Protein AF-A0A944GE59-F1 (afdb_monomer_lite)

pLDDT: mean 77.37, std 15.22, range [42.88, 98.12]

Structure (mmCIF, N/CA/C/O backbone):
data_AF-A0A944GE59-F1
#
_entry.id   AF-A0A944GE59-F1
#
loop_
_atom_site.group_PDB
_atom_site.id
_atom_site.type_symbol
_atom_site.label_atom_id
_atom_site.label_alt_id
_atom_site.label_comp_id
_atom_site.label_asym_id
_atom_site.label_entity_id
_atom_site.label_seq_id
_atom_site.pdbx_PDB_ins_code
_atom_site.Cartn_x
_atom_site.Cartn_y
_atom_site.Cartn_z
_atom_site.occupancy
_atom_site.B_iso_or_equiv
_atom_site.auth_seq_id
_atom_site.auth_comp_id
_atom_site.auth_asym_id
_atom_site.auth_atom_id
_atom_site.pdbx_PDB_model_num
ATOM 1 N N . MET A 1 1 ? -26.341 24.857 58.770 1.00 60.69 1 MET A N 1
ATOM 2 C CA . MET A 1 1 ? -25.470 23.687 58.472 1.00 60.69 1 MET A CA 1
ATOM 3 C C . MET A 1 1 ? -26.143 22.494 57.768 1.00 60.69 1 MET A C 1
ATOM 5 O O . MET A 1 1 ? -25.422 21.701 57.184 1.00 60.69 1 MET A O 1
ATOM 9 N N . LYS A 1 2 ? -27.479 22.313 57.756 1.00 73.56 2 LYS A N 1
ATOM 10 C CA . LYS A 1 2 ? -28.107 21.168 57.042 1.00 73.56 2 LYS A CA 1
ATOM 11 C C . LYS A 1 2 ? -28.160 21.311 55.507 1.00 73.56 2 LYS A C 1
ATOM 13 O O . LYS A 1 2 ? -28.123 20.303 54.812 1.00 73.56 2 LYS A O 1
ATOM 18 N N . LYS A 1 3 ? -28.224 22.541 54.973 1.00 76.00 3 LYS A N 1
ATOM 19 C CA . LYS A 1 3 ? -28.281 22.793 53.517 1.00 76.00 3 LYS A CA 1
ATOM 20 C C . LYS A 1 3 ? -26.970 22.447 52.791 1.00 76.00 3 LYS A C 1
ATOM 22 O O . LYS A 1 3 ? -27.029 21.876 51.711 1.00 76.00 3 LYS A O 1
ATOM 27 N N . SER A 1 4 ? -25.810 22.694 53.405 1.00 79.75 4 SER A N 1
ATOM 28 C CA . SER A 1 4 ? -24.504 22.389 52.798 1.00 79.75 4 SER A CA 1
ATOM 29 C C . SER A 1 4 ? -24.259 20.887 52.626 1.00 79.75 4 SER A C 1
ATOM 31 O O . SER A 1 4 ? -23.721 20.476 51.606 1.00 79.75 4 SER A O 1
ATOM 33 N N . LYS A 1 5 ? -24.740 20.046 53.555 1.00 87.81 5 LYS A N 1
ATOM 34 C CA . LYS A 1 5 ? -24.620 18.578 53.445 1.00 87.81 5 LYS A CA 1
ATOM 35 C C . LYS A 1 5 ? -25.359 18.004 52.229 1.00 87.81 5 LYS A C 1
ATOM 37 O O . LYS A 1 5 ? -24.870 17.065 51.617 1.00 87.81 5 LYS A O 1
ATOM 42 N N . LYS A 1 6 ? -26.509 18.585 51.856 1.00 90.94 6 LYS A N 1
ATOM 43 C CA . LYS A 1 6 ? -27.271 18.159 50.668 1.00 90.94 6 LYS A CA 1
ATOM 44 C C . LYS A 1 6 ? -26.545 18.513 49.369 1.00 90.94 6 LYS A C 1
ATOM 46 O O . LYS A 1 6 ? -26.501 17.691 48.467 1.00 90.94 6 LYS A O 1
ATOM 51 N N . ILE A 1 7 ? -25.945 19.703 49.296 1.00 93.31 7 ILE A N 1
ATOM 52 C CA . ILE A 1 7 ? -25.190 20.151 48.114 1.00 93.31 7 ILE A CA 1
ATOM 53 C C . ILE A 1 7 ? -23.971 19.250 47.879 1.00 93.31 7 ILE A C 1
ATOM 55 O O . ILE A 1 7 ? -23.756 18.795 46.760 1.00 93.31 7 ILE A O 1
ATOM 59 N N . VAL A 1 8 ? -23.221 18.928 48.940 1.00 93.12 8 VAL A N 1
ATOM 60 C CA . VAL A 1 8 ? -22.066 18.017 48.850 1.00 93.12 8 VAL A CA 1
ATOM 61 C C . VAL A 1 8 ? -22.495 16.620 48.390 1.00 93.12 8 VAL A C 1
ATOM 63 O O . VAL A 1 8 ? -21.844 16.033 47.533 1.00 93.12 8 VAL A O 1
ATOM 66 N N . PHE A 1 9 ? -23.619 16.109 48.900 1.00 94.62 9 PHE A N 1
ATOM 67 C CA . PHE A 1 9 ? -24.140 14.799 48.511 1.00 94.62 9 PHE A CA 1
ATOM 68 C C . PHE A 1 9 ? -24.540 14.729 47.027 1.00 94.62 9 PHE A C 1
ATOM 70 O O . PHE A 1 9 ? -24.132 13.802 46.332 1.00 94.62 9 PHE A O 1
ATOM 77 N N . TYR A 1 10 ? -25.277 15.721 46.514 1.00 95.88 10 TYR A N 1
ATOM 78 C CA . TYR A 1 10 ? -25.651 15.749 45.093 1.00 95.88 10 TYR A CA 1
ATOM 79 C C . TYR A 1 10 ? -24.444 15.923 44.169 1.00 95.88 10 TYR A C 1
ATOM 81 O O . TYR A 1 10 ? -24.396 15.298 43.113 1.00 95.88 10 TYR A O 1
ATOM 89 N N . SER A 1 11 ? -23.453 16.719 44.580 1.00 95.81 11 SER A N 1
ATOM 90 C CA . SER A 1 11 ? -22.199 16.872 43.834 1.00 95.81 11 SER A CA 1
ATOM 91 C C . SER A 1 11 ? -21.440 15.543 43.707 1.00 95.81 11 SER A C 1
ATOM 93 O O . SER A 1 11 ? -20.984 15.185 42.619 1.00 95.81 11 SER A O 1
ATOM 95 N N . LEU A 1 12 ? -21.376 14.758 44.790 1.00 97.56 12 LEU A N 1
ATOM 96 C CA . LEU A 1 12 ? -20.744 13.437 44.777 1.00 97.56 12 LEU A CA 1
ATOM 97 C C . LEU A 1 12 ? -21.470 12.471 43.829 1.00 97.56 12 LEU A C 1
ATOM 99 O O . LEU A 1 12 ? -20.822 11.803 43.029 1.00 97.56 12 LEU A O 1
ATOM 103 N N . ILE A 1 13 ? -22.807 12.432 43.880 1.00 97.69 13 ILE A N 1
ATOM 104 C CA . ILE A 1 13 ? -23.612 11.593 42.978 1.00 97.69 13 ILE A CA 1
ATOM 105 C C . ILE A 1 13 ? -23.376 11.983 41.519 1.00 97.69 13 ILE A C 1
ATOM 107 O O . ILE A 1 13 ? -23.132 11.111 40.691 1.00 97.69 13 ILE A O 1
ATOM 111 N N . LEU A 1 14 ? -23.405 13.281 41.204 1.00 97.81 14 LEU A N 1
ATOM 112 C CA . LEU A 1 14 ? -23.163 13.761 39.845 1.00 97.81 14 LEU A CA 1
ATOM 113 C C . LEU A 1 14 ? -21.768 13.359 39.351 1.00 97.81 14 LEU A C 1
ATOM 115 O O . LEU A 1 14 ? -21.631 12.886 38.229 1.00 97.81 14 LEU A O 1
ATOM 119 N N . THR A 1 15 ? -20.751 13.487 40.203 1.00 97.88 15 THR A N 1
ATOM 120 C CA . THR A 1 15 ? -19.374 13.090 39.871 1.00 97.88 15 THR A CA 1
ATOM 121 C C . THR A 1 15 ? -19.288 11.595 39.559 1.00 97.88 15 THR A C 1
ATOM 123 O O . THR A 1 15 ? -18.700 11.213 38.551 1.00 97.88 15 THR A O 1
ATOM 126 N N . ILE A 1 16 ? -19.923 10.745 40.374 1.00 98.00 16 ILE A N 1
ATOM 127 C CA . ILE A 1 16 ? -19.963 9.293 40.146 1.00 98.00 16 ILE A CA 1
ATOM 128 C C . ILE A 1 16 ? -20.665 8.969 38.822 1.00 98.00 16 ILE A C 1
ATOM 130 O O . ILE A 1 16 ? -20.167 8.145 38.060 1.00 98.00 16 ILE A O 1
ATOM 134 N N . LEU A 1 17 ? -21.784 9.635 38.521 1.00 98.06 17 LEU A N 1
ATOM 135 C CA . LEU A 1 17 ? -22.516 9.431 37.269 1.00 98.06 17 LEU A CA 1
ATOM 136 C C . LEU A 1 17 ? -21.6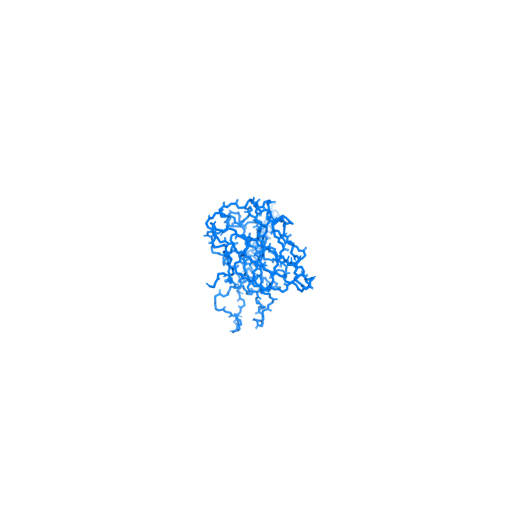94 9.845 36.041 1.00 98.06 17 LEU A C 1
ATOM 138 O O . LEU A 1 17 ? -21.701 9.129 35.044 1.00 98.06 17 LEU A O 1
ATOM 142 N N . VAL A 1 18 ? -20.950 10.953 36.116 1.00 98.12 18 VAL A N 1
ATOM 143 C CA . VAL A 1 18 ? -20.061 11.396 35.029 1.00 98.12 18 VAL A CA 1
ATOM 144 C C . VAL A 1 18 ? -18.925 10.397 34.811 1.00 98.12 18 VAL A C 1
ATOM 146 O O . VAL A 1 18 ? -18.681 9.995 33.677 1.00 98.12 18 VAL A O 1
ATOM 149 N N . VAL A 1 19 ? -18.264 9.942 35.881 1.00 97.69 19 VAL A N 1
ATOM 150 C CA . VAL A 1 19 ? -17.184 8.943 35.780 1.00 97.69 19 VAL A CA 1
ATOM 151 C C . VAL A 1 19 ? -17.709 7.617 35.227 1.00 97.69 19 VAL A C 1
ATOM 153 O O . VAL A 1 19 ? -17.066 7.026 34.364 1.00 97.69 19 VAL A O 1
ATOM 156 N N . ALA A 1 20 ? -18.890 7.172 35.663 1.00 96.75 20 ALA A N 1
ATOM 157 C CA . ALA A 1 20 ? -19.528 5.970 35.132 1.00 96.75 20 ALA A CA 1
ATOM 158 C C . ALA A 1 20 ? -19.874 6.118 33.642 1.00 96.75 20 ALA A C 1
ATOM 160 O O . ALA A 1 20 ? -19.603 5.207 32.867 1.00 96.75 20 ALA A O 1
ATOM 161 N N . GLY A 1 21 ? -20.404 7.273 33.223 1.00 96.31 21 GLY A N 1
ATOM 162 C CA . GLY A 1 21 ? -20.684 7.557 31.813 1.00 96.31 21 GLY A CA 1
ATOM 163 C C . GLY A 1 21 ? -19.426 7.535 30.943 1.00 96.31 21 GLY A C 1
ATOM 164 O O . GLY A 1 21 ? -19.433 6.933 29.873 1.00 96.31 21 GLY A O 1
ATOM 165 N N . ILE A 1 22 ? -18.324 8.113 31.431 1.00 95.12 22 ILE A N 1
ATOM 166 C CA . ILE A 1 22 ? -17.022 8.080 30.750 1.00 95.12 22 ILE A CA 1
ATOM 167 C C . ILE A 1 22 ? -16.485 6.645 30.668 1.00 95.12 22 ILE A C 1
ATOM 169 O O . ILE A 1 22 ? -16.021 6.224 29.613 1.00 95.12 22 ILE A O 1
ATOM 173 N N . ALA A 1 23 ? -16.569 5.871 31.751 1.00 93.25 23 ALA A N 1
ATOM 174 C CA . ALA A 1 23 ? -16.127 4.478 31.756 1.00 93.25 23 ALA A CA 1
ATOM 175 C C . ALA A 1 23 ? -16.931 3.618 30.768 1.00 93.25 23 ALA A C 1
ATOM 177 O O . ALA A 1 23 ? -16.339 2.830 30.032 1.00 93.25 23 ALA A O 1
ATOM 178 N N . ILE A 1 24 ? -18.254 3.813 30.701 1.00 91.19 24 ILE A N 1
ATOM 179 C CA . ILE A 1 24 ? -19.114 3.140 29.721 1.00 91.19 24 ILE A CA 1
ATOM 180 C C . ILE A 1 24 ? -18.696 3.533 28.300 1.00 91.19 24 ILE A C 1
ATOM 182 O O . ILE A 1 24 ? -18.475 2.647 27.480 1.00 91.19 24 ILE A O 1
ATOM 186 N N . TRP A 1 25 ? -18.490 4.827 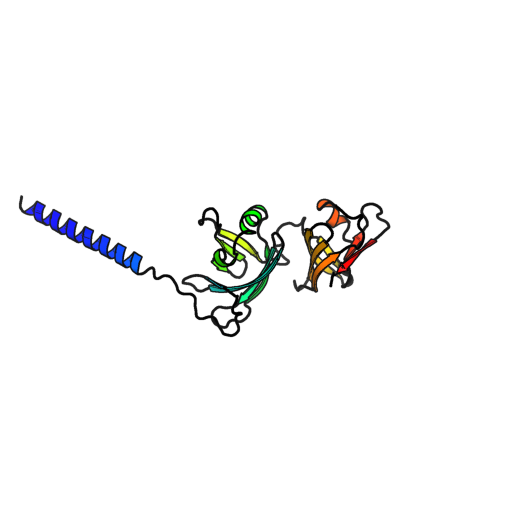28.033 1.00 87.50 25 TRP A N 1
ATOM 187 C CA . TRP A 1 25 ? -18.023 5.317 26.732 1.00 87.50 25 TRP A CA 1
ATOM 188 C C . TRP A 1 25 ? -16.702 4.667 26.293 1.00 87.50 25 TRP A C 1
ATOM 190 O O . TRP A 1 25 ? -16.575 4.218 25.156 1.00 87.50 25 TRP A O 1
ATOM 200 N N . PHE A 1 26 ? -15.725 4.558 27.200 1.00 83.81 26 PHE A N 1
ATOM 201 C CA . PHE A 1 26 ? -14.461 3.875 26.904 1.00 83.81 26 PHE A CA 1
ATOM 202 C C . PHE A 1 26 ? -14.630 2.364 26.723 1.00 83.81 26 PHE A C 1
ATOM 204 O O . PHE A 1 26 ? -13.903 1.777 25.931 1.00 83.81 26 PHE A O 1
ATOM 211 N N . SER A 1 27 ? -15.583 1.731 27.413 1.00 80.19 27 SER A N 1
ATOM 212 C CA . SER A 1 27 ? -15.867 0.298 27.241 1.00 80.19 27 SER A CA 1
ATOM 213 C C . SER A 1 27 ? -16.607 -0.032 25.943 1.00 80.19 27 SER A C 1
ATOM 215 O O . SER A 1 27 ? -16.469 -1.144 25.450 1.00 80.19 27 SER A O 1
ATOM 217 N N . THR A 1 28 ? -17.344 0.924 25.367 1.00 73.44 28 THR A N 1
ATOM 218 C CA . THR A 1 28 ? -18.005 0.771 24.060 1.00 73.44 28 THR A CA 1
ATOM 219 C C . THR A 1 28 ? -17.082 1.028 22.872 1.00 73.44 28 THR A C 1
ATOM 221 O O . THR A 1 28 ? -17.498 0.844 21.733 1.00 73.44 28 THR A O 1
ATOM 224 N N . LEU A 1 29 ? -15.826 1.424 23.109 1.00 74.50 29 LEU A N 1
ATOM 225 C CA . LEU A 1 29 ? -14.775 1.341 22.097 1.00 74.50 29 LEU A CA 1
ATOM 226 C C . LEU A 1 29 ? -14.374 -0.134 21.954 1.00 74.50 29 LEU A C 1
ATOM 228 O O . LEU A 1 29 ? -13.278 -0.540 22.347 1.00 74.50 29 LEU A O 1
ATOM 232 N N . GLU A 1 30 ? -15.303 -0.958 21.467 1.00 64.94 30 GLU A N 1
ATOM 233 C CA . GLU A 1 30 ? -14.998 -2.326 21.072 1.00 64.94 30 GLU A CA 1
ATOM 234 C C . GLU A 1 30 ? -13.848 -2.285 20.070 1.00 64.94 30 GLU A C 1
ATOM 236 O O . GLU A 1 30 ? -13.804 -1.449 19.162 1.00 64.94 30 GLU A O 1
ATOM 241 N N . LYS A 1 31 ? -12.875 -3.179 20.267 1.00 64.56 31 LYS A N 1
ATOM 242 C CA . LYS A 1 31 ? -11.864 -3.411 19.245 1.00 64.56 31 LYS A CA 1
ATOM 243 C C . LYS A 1 31 ? -12.610 -3.898 18.017 1.00 64.56 31 LYS A C 1
ATOM 245 O O . LYS A 1 31 ? -13.226 -4.956 18.062 1.00 64.56 31 LYS A O 1
ATOM 250 N N . TRP A 1 32 ? -12.568 -3.099 16.963 1.00 73.31 32 TRP A N 1
ATOM 251 C CA . TRP A 1 32 ? -13.163 -3.462 15.695 1.00 73.31 32 TRP A CA 1
ATOM 252 C C . TRP A 1 32 ? -12.517 -4.754 15.197 1.00 73.31 32 TRP A C 1
ATOM 254 O O . TRP A 1 32 ? -11.301 -4.810 14.991 1.00 73.31 32 TRP A O 1
ATOM 264 N N . GLU A 1 33 ? -13.323 -5.804 15.076 1.00 85.19 33 GLU A N 1
ATOM 265 C CA . GLU A 1 33 ? -12.868 -7.062 14.505 1.00 85.19 33 GLU A CA 1
ATOM 266 C C . GLU A 1 33 ? -12.862 -6.936 12.977 1.00 85.19 33 GLU A C 1
ATOM 268 O O . GLU A 1 33 ? -13.840 -6.451 12.400 1.00 85.19 33 GLU A O 1
ATOM 273 N N . PRO A 1 34 ? -11.784 -7.368 12.301 1.00 88.69 34 PRO A N 1
ATOM 274 C CA . PRO A 1 34 ? -11.766 -7.431 10.849 1.00 88.69 34 PRO A CA 1
ATOM 275 C C . PRO A 1 34 ? -12.961 -8.235 10.308 1.00 88.69 34 PRO A C 1
ATOM 277 O O . PRO A 1 34 ? -13.330 -9.256 10.899 1.00 88.69 34 PRO A O 1
ATOM 280 N N . PRO A 1 35 ? -13.550 -7.833 9.169 1.00 93.50 35 PRO A N 1
ATOM 281 C CA . PRO A 1 35 ? -14.618 -8.587 8.537 1.00 93.50 35 PRO A CA 1
ATOM 282 C C . PRO A 1 35 ? -14.135 -9.985 8.138 1.00 93.50 35 PRO A C 1
ATOM 284 O O . PRO A 1 35 ? -12.946 -10.239 7.920 1.00 93.50 35 PRO A O 1
ATOM 287 N N . VAL A 1 36 ? -15.088 -10.907 7.994 1.00 95.19 36 VAL A N 1
ATOM 288 C CA . VAL A 1 36 ? -14.803 -12.257 7.503 1.00 95.19 36 VAL A CA 1
ATOM 289 C C . VAL A 1 36 ? -14.210 -12.164 6.099 1.00 95.19 36 VAL A C 1
ATOM 291 O O . VAL A 1 36 ? -14.857 -11.670 5.178 1.00 95.19 36 VAL A O 1
ATOM 294 N N . LYS A 1 37 ? -12.987 -12.674 5.935 1.00 96.69 37 LYS A N 1
ATOM 295 C CA . LYS A 1 37 ? -12.277 -12.680 4.655 1.00 96.69 37 LYS A CA 1
ATOM 296 C C . LYS A 1 37 ? -13.073 -13.442 3.575 1.00 96.69 37 LYS A C 1
ATOM 298 O O . LYS A 1 37 ? -13.373 -14.625 3.781 1.00 96.69 37 LYS A O 1
ATOM 303 N N . PRO A 1 38 ? -13.398 -12.819 2.424 1.00 97.44 38 PRO A N 1
ATOM 304 C CA . PRO A 1 38 ? -14.021 -13.513 1.299 1.00 97.44 38 PRO A CA 1
ATOM 305 C C . PRO A 1 38 ? -13.127 -14.633 0.755 1.00 97.44 38 PRO A C 1
ATOM 307 O O . PRO A 1 38 ? -11.906 -14.523 0.761 1.00 97.44 38 PRO A O 1
ATOM 310 N N . LYS A 1 39 ? -13.723 -15.707 0.224 1.00 97.50 39 LYS A N 1
ATOM 311 C CA . LYS A 1 39 ? -12.968 -16.874 -0.285 1.00 97.50 39 LYS A CA 1
ATOM 312 C C . LYS A 1 39 ? -12.058 -16.563 -1.479 1.00 97.50 39 LYS A C 1
ATOM 314 O O . LYS A 1 39 ? -11.129 -17.321 -1.732 1.00 97.50 39 LYS A O 1
ATOM 319 N N . SER A 1 40 ? -12.373 -15.513 -2.233 1.00 96.94 40 SER A N 1
ATOM 320 C CA . SER A 1 40 ? -11.582 -15.010 -3.360 1.00 96.94 40 SER A CA 1
ATOM 321 C C . SER A 1 40 ? -10.323 -14.265 -2.915 1.00 96.94 40 SER A C 1
ATOM 323 O O . SER A 1 40 ? -9.380 -14.171 -3.694 1.00 96.94 40 SER A O 1
ATOM 325 N N . VAL A 1 41 ? -10.287 -13.766 -1.675 1.00 98.00 41 VAL A N 1
ATOM 326 C CA . VAL A 1 41 ? -9.136 -13.039 -1.138 1.00 98.00 41 VAL A CA 1
ATOM 327 C C . VAL A 1 41 ? -8.073 -14.034 -0.659 1.00 98.00 41 VAL A C 1
ATOM 329 O O . VAL A 1 41 ? -8.388 -14.919 0.144 1.00 98.00 41 VAL A O 1
ATOM 332 N N . PRO A 1 42 ? -6.806 -13.883 -1.081 1.00 97.88 42 PRO A N 1
ATOM 333 C CA . PRO A 1 42 ? -5.711 -14.739 -0.638 1.00 97.88 42 PRO A CA 1
ATOM 334 C C . PRO A 1 42 ? -5.537 -14.803 0.888 1.00 97.88 42 PRO A C 1
ATOM 336 O O . PRO A 1 42 ? -5.805 -13.856 1.640 1.00 97.88 42 PRO A O 1
ATOM 339 N N . GLN A 1 43 ? -5.087 -15.960 1.379 1.00 96.31 43 GLN A N 1
ATOM 340 C CA . GLN A 1 43 ? -4.986 -16.221 2.818 1.00 96.31 43 GLN A CA 1
ATOM 341 C C . GLN A 1 43 ? -3.954 -15.321 3.511 1.00 96.31 43 GLN A C 1
ATOM 343 O O . GLN A 1 43 ? -4.135 -14.977 4.678 1.00 96.31 43 GLN A O 1
ATOM 348 N N . ASP A 1 44 ? -2.922 -14.918 2.785 1.00 96.12 44 ASP A N 1
ATOM 349 C CA . ASP A 1 44 ? -1.847 -14.015 3.185 1.00 96.12 44 ASP A CA 1
ATOM 350 C C . ASP A 1 44 ? -2.206 -12.527 3.071 1.00 96.12 44 ASP A C 1
ATOM 352 O O . ASP A 1 44 ? -1.502 -11.696 3.647 1.00 96.12 44 ASP A O 1
ATOM 356 N N . ALA A 1 45 ? -3.314 -12.186 2.406 1.00 97.06 45 ALA A N 1
ATOM 357 C CA . ALA A 1 45 ? -3.798 -10.815 2.380 1.00 97.06 45 ALA A CA 1
ATOM 358 C C . ALA A 1 45 ? -4.263 -10.368 3.777 1.00 97.06 45 ALA A C 1
ATOM 360 O O . ALA A 1 45 ? -4.924 -11.121 4.499 1.00 97.06 45 ALA A O 1
ATOM 361 N N . ILE A 1 46 ? -3.969 -9.137 4.167 1.00 95.94 46 ILE A N 1
ATOM 362 C CA . ILE A 1 46 ? -4.364 -8.585 5.468 1.00 95.94 46 ILE A CA 1
ATOM 363 C C . ILE A 1 46 ? -5.533 -7.635 5.305 1.00 95.94 46 ILE A C 1
ATOM 365 O O . ILE A 1 46 ? -5.635 -6.967 4.285 1.00 95.94 46 ILE A O 1
ATOM 369 N N . TRP A 1 47 ? -6.406 -7.549 6.300 1.00 96.00 47 TRP A N 1
ATOM 370 C CA . TRP A 1 47 ? -7.419 -6.501 6.315 1.00 96.00 47 TRP A CA 1
ATOM 371 C C . TRP A 1 47 ? -6.829 -5.220 6.902 1.00 96.00 47 TRP A C 1
ATOM 373 O O . TRP A 1 47 ? -6.203 -5.272 7.960 1.00 96.00 47 TRP A O 1
ATOM 383 N N . ALA A 1 48 ? -7.075 -4.090 6.248 1.00 94.62 48 ALA A N 1
ATOM 384 C CA . ALA A 1 48 ? -6.774 -2.770 6.779 1.00 94.62 48 ALA A CA 1
ATOM 385 C C . ALA A 1 48 ? -7.974 -1.839 6.570 1.00 94.62 48 ALA A C 1
ATOM 387 O O . ALA A 1 48 ? -8.511 -1.716 5.463 1.00 94.62 48 ALA A O 1
ATOM 388 N N . GLY A 1 49 ? -8.408 -1.199 7.652 1.00 92.00 49 GLY A N 1
ATOM 389 C CA . GLY A 1 49 ? -9.575 -0.332 7.666 1.00 92.00 49 GLY A CA 1
ATOM 390 C C . GLY A 1 49 ? -9.998 0.071 9.073 1.00 92.00 49 GLY A C 1
ATOM 391 O O . GLY A 1 49 ? -9.291 -0.154 10.057 1.00 92.00 49 GLY A O 1
ATOM 392 N N . GLY A 1 50 ? -11.185 0.663 9.160 1.00 87.94 50 GLY A N 1
ATOM 393 C CA . GLY A 1 50 ? -11.793 1.094 10.412 1.00 87.94 50 GLY A CA 1
ATOM 394 C C . GLY A 1 50 ? -13.296 0.842 10.439 1.00 87.94 50 GLY A C 1
ATOM 395 O O . GLY A 1 50 ? -13.820 0.002 9.714 1.00 87.94 50 GLY A O 1
ATOM 396 N N . TYR A 1 51 ? -13.988 1.602 11.285 1.00 82.62 51 TYR A N 1
ATOM 397 C CA . TYR A 1 51 ? -15.437 1.492 11.479 1.00 82.62 51 TYR A CA 1
ATOM 398 C C . TYR A 1 51 ? -16.243 1.773 10.200 1.00 82.62 51 TYR A C 1
ATOM 400 O O . TYR A 1 51 ? -17.314 1.208 9.999 1.00 82.62 51 TYR A O 1
ATOM 408 N N . ASP A 1 52 ? -15.700 2.619 9.323 1.00 86.25 52 ASP A N 1
ATOM 409 C CA . ASP A 1 52 ? -16.320 3.000 8.051 1.00 86.25 52 ASP A CA 1
ATOM 410 C C . ASP A 1 52 ? -15.975 2.030 6.903 1.00 86.25 52 ASP A C 1
ATOM 412 O O . ASP A 1 52 ? -16.237 2.328 5.738 1.00 86.25 52 ASP A O 1
ATOM 416 N N . GLY A 1 53 ? -15.384 0.876 7.230 1.00 91.56 53 GLY A N 1
ATOM 417 C CA . GLY A 1 53 ? -14.979 -0.162 6.287 1.00 91.56 53 GLY A CA 1
ATOM 418 C C . GLY A 1 53 ? -13.474 -0.201 6.035 1.00 91.56 53 GLY A C 1
ATOM 419 O O . GLY A 1 53 ? -12.670 0.498 6.664 1.00 91.56 53 GLY A O 1
ATOM 420 N N . GLY A 1 54 ? -13.083 -1.069 5.110 1.00 94.69 54 GLY A N 1
ATOM 421 C CA . GLY A 1 54 ? -11.696 -1.291 4.736 1.00 94.69 54 GLY A CA 1
ATOM 422 C C . GLY A 1 54 ? -11.539 -2.085 3.450 1.00 94.69 54 GLY A C 1
ATOM 423 O O . GLY A 1 54 ? -12.442 -2.210 2.622 1.00 94.69 54 GLY A O 1
ATOM 424 N N . CYS A 1 55 ? -10.343 -2.627 3.278 1.00 97.12 55 CYS A N 1
ATOM 425 C CA . CYS A 1 55 ? -10.001 -3.483 2.153 1.00 97.12 55 CYS A CA 1
ATOM 426 C C . CYS A 1 55 ? -8.951 -4.505 2.578 1.00 97.12 55 CYS A C 1
ATOM 428 O O . CYS A 1 55 ? -8.317 -4.375 3.629 1.00 97.12 55 CYS A O 1
ATOM 430 N N . PHE A 1 56 ? -8.794 -5.549 1.770 1.00 97.56 56 PHE A N 1
ATOM 431 C CA . PHE A 1 56 ? -7.709 -6.497 1.963 1.00 97.56 56 PHE A CA 1
ATOM 432 C C . PHE A 1 56 ? -6.519 -6.121 1.089 1.00 97.56 56 PHE A C 1
ATOM 434 O O . PHE A 1 56 ? -6.693 -5.779 -0.074 1.00 97.56 56 PHE A O 1
ATOM 441 N N . PHE A 1 57 ? -5.316 -6.232 1.628 1.00 97.44 57 PHE A N 1
ATOM 442 C CA . PHE A 1 57 ? -4.068 -5.938 0.944 1.00 97.44 57 PHE A CA 1
ATOM 443 C C . PHE A 1 57 ? -3.224 -7.187 0.803 1.00 97.44 57 PHE A C 1
ATOM 445 O O . PHE A 1 57 ? -3.027 -7.910 1.777 1.00 97.44 57 PHE A O 1
ATOM 452 N N . LEU A 1 58 ? -2.666 -7.392 -0.381 1.00 96.25 58 LEU A N 1
ATOM 453 C CA . LEU A 1 58 ? -1.629 -8.375 -0.647 1.00 96.25 58 LEU A CA 1
ATOM 454 C C . LEU A 1 58 ? -0.419 -7.665 -1.248 1.00 96.25 58 LEU A C 1
ATOM 456 O O . LEU A 1 58 ? -0.536 -7.051 -2.308 1.00 96.25 58 LEU A O 1
ATOM 460 N N . LEU A 1 59 ? 0.731 -7.758 -0.584 1.00 94.00 59 LEU A N 1
ATOM 461 C CA . LEU A 1 59 ? 2.004 -7.330 -1.156 1.00 94.00 59 LEU A CA 1
ATOM 462 C C . LEU A 1 59 ? 2.450 -8.357 -2.203 1.00 94.00 59 LEU A C 1
ATOM 464 O O . LEU A 1 59 ? 2.655 -9.522 -1.871 1.00 94.00 59 LEU A O 1
ATOM 468 N N . GLN A 1 60 ? 2.592 -7.917 -3.451 1.00 90.44 60 GLN A N 1
ATOM 469 C CA . GLN A 1 60 ? 3.063 -8.745 -4.566 1.00 90.44 60 GLN A CA 1
ATOM 470 C C . GLN A 1 60 ? 4.584 -8.672 -4.705 1.00 90.44 60 GLN A C 1
ATOM 472 O O . GLN A 1 60 ? 5.250 -9.687 -4.895 1.00 90.44 60 GLN A O 1
ATOM 477 N N . SER A 1 61 ? 5.133 -7.462 -4.608 1.00 83.31 61 SER A N 1
ATOM 478 C CA . SER A 1 61 ? 6.564 -7.191 -4.725 1.00 83.31 61 SER A CA 1
ATOM 479 C C . SER A 1 61 ? 6.931 -5.887 -4.023 1.00 83.31 61 SER A C 1
ATOM 481 O O . SER A 1 61 ? 6.088 -5.006 -3.836 1.00 83.31 61 SER A O 1
ATOM 483 N N . GLU A 1 62 ? 8.197 -5.767 -3.637 1.00 81.50 62 GLU A N 1
ATOM 484 C CA . GLU A 1 62 ? 8.753 -4.601 -2.955 1.00 81.50 62 GLU A CA 1
ATOM 485 C C . GLU A 1 62 ? 10.124 -4.257 -3.548 1.00 81.50 62 GLU A C 1
ATOM 487 O O . GLU A 1 62 ? 10.975 -5.132 -3.722 1.00 81.50 62 GLU A O 1
ATOM 492 N N . TYR A 1 63 ? 10.324 -2.976 -3.857 1.00 75.69 63 TYR A N 1
ATOM 493 C CA . TYR A 1 63 ? 11.500 -2.433 -4.527 1.00 75.69 63 TYR A CA 1
ATOM 494 C C . TYR A 1 63 ? 11.868 -1.061 -3.954 1.00 75.69 63 TYR A C 1
ATOM 496 O O . TYR A 1 63 ? 11.438 -0.048 -4.485 1.00 75.69 63 TYR A O 1
ATOM 504 N N . SER A 1 64 ? 12.720 -1.026 -2.927 1.00 74.75 64 SER A N 1
ATOM 505 C CA .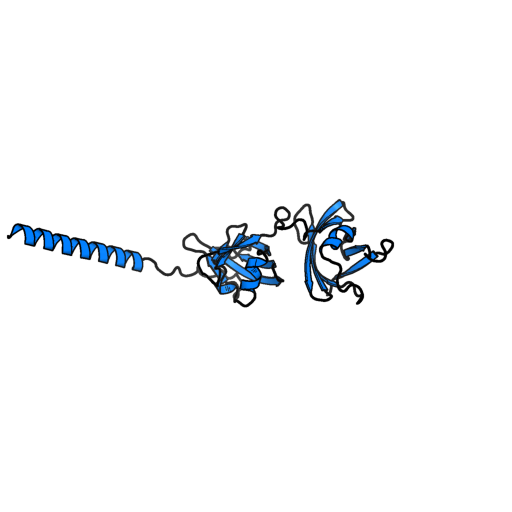 SER A 1 64 ? 13.415 0.152 -2.357 1.00 74.75 64 SER A CA 1
ATOM 506 C C . SER A 1 64 ? 12.632 1.419 -1.980 1.00 74.75 64 SER A C 1
ATOM 508 O O . SER A 1 64 ? 13.047 2.067 -1.043 1.00 74.75 64 SER A O 1
ATOM 510 N N . ASP A 1 65 ? 11.666 1.903 -2.731 1.00 75.56 65 ASP A N 1
ATOM 511 C CA . ASP A 1 65 ? 10.765 3.023 -2.421 1.00 75.56 65 ASP A CA 1
ATOM 512 C C . ASP A 1 65 ? 9.373 2.801 -3.031 1.00 75.56 65 ASP A C 1
ATOM 514 O O . ASP A 1 65 ? 8.455 3.601 -2.851 1.00 75.56 65 ASP A O 1
ATOM 518 N N . THR A 1 66 ? 9.211 1.678 -3.729 1.00 78.69 66 THR A N 1
ATOM 519 C CA . THR A 1 66 ? 8.044 1.336 -4.513 1.00 78.69 66 THR A CA 1
ATOM 520 C C . THR A 1 66 ? 7.609 -0.084 -4.169 1.00 78.69 66 THR A C 1
ATOM 522 O O . THR A 1 66 ? 8.421 -1.005 -4.144 1.00 78.69 66 THR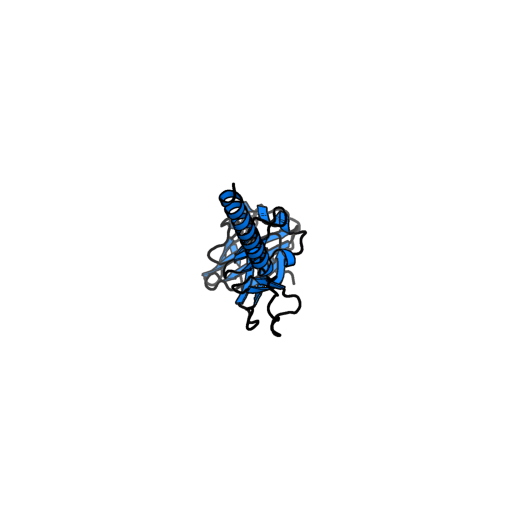 A O 1
ATOM 525 N N . SER A 1 67 ? 6.317 -0.289 -3.943 1.00 83.69 67 SER A N 1
ATOM 526 C CA . SER A 1 67 ? 5.743 -1.604 -3.648 1.00 83.69 67 SER A CA 1
ATOM 527 C C . SER A 1 67 ? 4.511 -1.838 -4.498 1.00 83.69 67 SER A C 1
ATOM 529 O O . SER A 1 67 ? 3.705 -0.929 -4.715 1.00 83.69 67 SER A O 1
ATOM 531 N N . ARG A 1 68 ? 4.347 -3.068 -4.979 1.00 87.94 68 ARG A N 1
ATOM 532 C CA . ARG A 1 68 ? 3.146 -3.488 -5.689 1.00 87.94 68 ARG A CA 1
ATOM 533 C C . ARG A 1 68 ? 2.177 -4.121 -4.712 1.00 87.94 68 ARG A C 1
ATOM 535 O O . ARG A 1 68 ? 2.480 -5.150 -4.108 1.00 87.94 68 ARG A O 1
ATOM 542 N N . PHE A 1 69 ? 0.991 -3.541 -4.609 1.00 93.19 69 PHE A N 1
ATOM 543 C CA . PHE A 1 69 ? -0.095 -4.104 -3.823 1.00 93.19 69 PHE A CA 1
ATOM 544 C C . PHE A 1 69 ? -1.257 -4.499 -4.725 1.00 93.19 69 PHE A C 1
ATOM 546 O O . PHE A 1 69 ? -1.668 -3.735 -5.600 1.00 93.19 69 PHE A O 1
ATOM 553 N N . THR A 1 70 ? -1.845 -5.654 -4.429 1.00 95.38 70 THR A N 1
ATOM 554 C CA . THR A 1 70 ? -3.210 -5.970 -4.842 1.00 95.38 70 THR A CA 1
ATOM 555 C C . THR A 1 70 ? -4.152 -5.671 -3.679 1.00 95.38 70 THR A C 1
ATOM 557 O O . THR A 1 70 ? -4.009 -6.216 -2.585 1.00 95.38 70 THR A O 1
ATOM 560 N N . VAL A 1 71 ? -5.109 -4.787 -3.920 1.00 96.94 71 VAL A N 1
ATOM 561 C CA . VAL A 1 71 ? -6.145 -4.336 -2.997 1.00 96.94 71 VAL A CA 1
ATOM 562 C C . VAL A 1 71 ? -7.467 -4.980 -3.394 1.00 96.94 71 VAL A C 1
ATOM 564 O O . VAL A 1 71 ? -7.906 -4.837 -4.535 1.00 96.94 71 VAL A O 1
ATOM 567 N N . TYR A 1 72 ? -8.122 -5.657 -2.457 1.00 97.81 72 TYR A N 1
ATOM 568 C CA . TYR A 1 72 ? -9.395 -6.343 -2.660 1.00 97.81 72 TYR A CA 1
ATOM 569 C C . TYR A 1 72 ? -10.515 -5.671 -1.863 1.00 97.81 72 TYR A C 1
ATOM 571 O O . TYR A 1 72 ? -10.320 -5.270 -0.712 1.00 97.81 72 TYR A O 1
ATOM 579 N N . 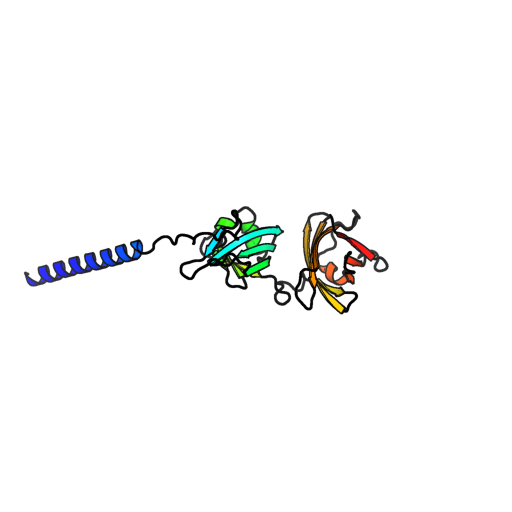GLU A 1 73 ? -11.709 -5.598 -2.446 1.00 96.44 73 GLU A N 1
ATOM 580 C CA . GLU A 1 73 ? -12.912 -5.114 -1.767 1.00 96.44 73 GLU A CA 1
ATOM 581 C C . GLU A 1 73 ? -13.268 -6.002 -0.567 1.00 96.44 73 GLU A C 1
ATOM 583 O O . GLU A 1 73 ? -13.296 -7.230 -0.678 1.00 96.44 73 GLU A O 1
ATOM 588 N N . GLU A 1 74 ? -13.624 -5.403 0.573 1.00 96.06 74 GLU A N 1
ATOM 589 C CA . GLU A 1 74 ? -13.928 -6.171 1.786 1.00 96.06 74 GLU A CA 1
ATOM 590 C C . GLU A 1 74 ? -15.157 -7.087 1.659 1.00 96.06 74 GLU A C 1
ATOM 592 O O . GLU A 1 74 ? -15.179 -8.170 2.241 1.00 96.06 74 GLU A O 1
ATOM 597 N N . HIS A 1 75 ? -16.175 -6.681 0.891 1.00 94.31 75 HIS A N 1
ATOM 598 C CA . HIS A 1 75 ? -17.451 -7.401 0.830 1.00 94.31 75 HIS A CA 1
ATOM 599 C C . HIS A 1 75 ? -17.448 -8.566 -0.162 1.00 94.31 75 HIS A C 1
ATOM 601 O O . HIS A 1 75 ? -18.068 -9.598 0.095 1.00 94.31 75 HIS A O 1
ATOM 607 N N . LYS A 1 76 ? -16.792 -8.395 -1.314 1.00 95.88 76 LYS A N 1
ATOM 608 C CA . LYS A 1 76 ? -16.800 -9.379 -2.411 1.00 95.88 76 LYS A CA 1
ATOM 609 C C . LYS A 1 76 ? -15.469 -10.097 -2.578 1.00 95.88 76 LYS A C 1
ATOM 611 O O . LYS A 1 76 ? -15.444 -11.222 -3.070 1.00 95.88 76 LYS A O 1
ATOM 616 N N . GLY A 1 77 ? -14.375 -9.459 -2.166 1.00 96.69 77 GLY A N 1
ATOM 617 C CA . GLY A 1 77 ? -13.029 -9.923 -2.464 1.00 96.69 77 GLY A CA 1
ATOM 618 C C . GLY A 1 77 ? -12.640 -9.767 -3.931 1.00 96.69 77 GLY A C 1
ATOM 619 O O . GLY A 1 77 ? -11.709 -10.432 -4.371 1.00 96.69 77 GLY A O 1
ATOM 620 N N . ASP A 1 78 ? -13.360 -8.937 -4.689 1.00 97.50 78 ASP A N 1
ATOM 621 C CA . ASP A 1 78 ? -12.959 -8.547 -6.039 1.00 97.50 78 ASP A CA 1
ATOM 622 C C . ASP A 1 78 ? -11.741 -7.617 -5.951 1.00 97.50 78 ASP A C 1
ATOM 624 O O . ASP A 1 78 ? -11.582 -6.889 -4.969 1.00 97.50 78 ASP A O 1
ATOM 628 N N . ILE A 1 79 ? -10.875 -7.632 -6.965 1.00 96.56 79 ILE A N 1
ATOM 629 C CA . ILE A 1 79 ? -9.729 -6.718 -7.024 1.00 96.56 79 ILE A CA 1
ATOM 630 C C . ILE A 1 79 ? -10.259 -5.296 -7.232 1.00 96.56 79 ILE A C 1
ATOM 632 O O . ILE A 1 79 ? -10.820 -4.982 -8.281 1.00 96.56 79 ILE A O 1
ATOM 636 N N . TRP A 1 80 ? -10.048 -4.435 -6.239 1.00 94.81 80 TRP A N 1
ATOM 637 C CA . TRP A 1 80 ? -10.292 -2.999 -6.348 1.00 94.81 80 TRP A CA 1
ATOM 638 C C . TRP A 1 80 ? -9.137 -2.327 -7.099 1.00 94.81 80 TRP A C 1
ATOM 640 O O . TRP A 1 80 ? -9.347 -1.487 -7.975 1.00 94.81 80 TRP A O 1
ATOM 650 N N . TYR A 1 81 ? -7.899 -2.712 -6.790 1.00 93.31 81 TYR A N 1
ATOM 651 C CA . TYR A 1 81 ? -6.719 -2.193 -7.470 1.00 93.31 81 TYR A CA 1
ATOM 652 C C . TYR A 1 81 ? -5.583 -3.210 -7.454 1.00 93.31 81 TYR A C 1
ATOM 654 O O . TYR A 1 81 ? -5.370 -3.869 -6.449 1.00 93.31 81 TYR A O 1
ATOM 662 N N . ASP A 1 82 ? -4.826 -3.314 -8.538 1.00 91.31 82 ASP A N 1
ATOM 663 C CA . ASP A 1 82 ? -3.543 -4.015 -8.561 1.00 91.31 82 ASP A CA 1
ATOM 664 C C . ASP A 1 82 ? -2.525 -3.099 -9.225 1.00 91.31 82 ASP A C 1
ATOM 666 O O . ASP A 1 82 ? -2.713 -2.691 -10.372 1.00 91.31 82 ASP A O 1
ATOM 670 N N . GLY A 1 83 ? -1.482 -2.725 -8.494 1.00 85.81 83 GLY A N 1
ATOM 671 C CA . GLY A 1 83 ? -0.447 -1.875 -9.052 1.00 85.81 83 GLY A CA 1
ATOM 672 C C . GLY A 1 83 ? 0.495 -1.289 -8.021 1.00 85.81 83 GLY A C 1
ATOM 673 O O . GLY A 1 83 ? 0.521 -1.672 -6.850 1.00 85.81 83 GLY A O 1
ATOM 674 N N . TYR A 1 84 ? 1.298 -0.353 -8.507 1.00 83.38 84 TYR A N 1
ATOM 675 C CA . TYR A 1 84 ? 2.409 0.214 -7.768 1.00 83.38 84 TYR A CA 1
ATOM 676 C C . TYR A 1 84 ? 2.000 1.400 -6.900 1.00 83.38 84 TYR A C 1
ATOM 678 O O . TYR A 1 84 ? 1.146 2.215 -7.269 1.00 83.38 84 TYR A O 1
ATOM 686 N N . PHE A 1 85 ? 2.662 1.491 -5.755 1.00 86.00 85 PHE A N 1
ATOM 687 C CA . PHE A 1 85 ? 2.624 2.615 -4.842 1.00 86.00 85 PHE A CA 1
ATOM 688 C C . PHE A 1 85 ? 4.048 3.045 -4.514 1.00 86.00 85 PHE A C 1
ATOM 690 O O . PHE A 1 85 ? 4.893 2.193 -4.259 1.00 86.00 85 PHE A O 1
ATOM 697 N N . TYR A 1 86 ? 4.286 4.351 -4.488 1.00 84.06 86 TYR A N 1
ATOM 698 C CA . TYR A 1 86 ? 5.567 4.949 -4.123 1.00 84.06 86 TYR A CA 1
ATOM 699 C C . TYR A 1 86 ? 5.474 5.634 -2.758 1.00 84.06 86 TYR A C 1
ATOM 701 O O . TYR A 1 86 ? 4.472 6.288 -2.455 1.00 84.06 86 TYR A O 1
ATOM 709 N N . CYS A 1 87 ? 6.539 5.536 -1.972 1.00 82.00 87 CYS A N 1
ATOM 710 C CA . CYS A 1 87 ? 6.740 6.267 -0.728 1.00 82.00 87 CYS A CA 1
ATOM 711 C C . CYS A 1 87 ? 7.908 7.241 -0.877 1.00 82.00 87 CYS A C 1
ATOM 713 O O . CYS A 1 87 ? 8.950 6.871 -1.409 1.00 82.00 87 CYS A O 1
ATOM 715 N N . ASP A 1 88 ? 7.785 8.454 -0.329 1.00 76.88 88 ASP A N 1
ATOM 716 C CA . ASP A 1 88 ? 8.912 9.392 -0.291 1.00 76.88 88 ASP A CA 1
ATOM 717 C C . ASP A 1 88 ? 10.146 8.735 0.355 1.00 76.88 88 ASP A C 1
ATOM 719 O O . ASP A 1 88 ? 10.056 8.122 1.426 1.00 76.88 88 ASP A O 1
ATOM 723 N N . LYS A 1 89 ? 11.310 8.857 -0.299 1.00 65.88 89 LYS A N 1
ATOM 724 C CA . LYS A 1 89 ? 12.584 8.231 0.103 1.00 65.88 89 LYS A CA 1
ATOM 725 C C . LYS A 1 89 ? 12.973 8.515 1.558 1.00 65.88 89 LYS A C 1
ATOM 727 O O . LYS A 1 89 ? 13.644 7.690 2.186 1.00 65.88 89 LYS A O 1
ATOM 732 N N . ASN A 1 90 ? 12.574 9.663 2.108 1.00 70.06 90 ASN A N 1
ATOM 733 C CA . ASN A 1 90 ? 12.852 10.002 3.509 1.00 70.06 90 ASN A CA 1
ATOM 734 C C . ASN A 1 90 ? 12.034 9.156 4.500 1.00 70.06 90 ASN A C 1
ATOM 736 O O . ASN A 1 90 ? 12.509 8.862 5.603 1.00 70.06 90 ASN A O 1
ATOM 740 N N . ASP A 1 91 ? 10.845 8.727 4.084 1.00 68.00 91 ASP A N 1
ATOM 741 C CA . ASP A 1 91 ? 9.936 7.902 4.869 1.00 68.00 91 ASP A CA 1
ATOM 742 C C . ASP A 1 91 ? 10.173 6.400 4.634 1.00 68.00 91 ASP A C 1
ATOM 744 O O . ASP A 1 91 ? 9.988 5.609 5.556 1.00 68.00 91 ASP A O 1
ATOM 748 N N . PHE A 1 92 ? 10.670 5.985 3.460 1.00 64.75 92 PHE A N 1
ATOM 749 C CA . PHE A 1 92 ? 10.874 4.560 3.161 1.00 64.75 92 PHE A CA 1
ATOM 750 C C . PHE A 1 92 ? 12.039 3.915 3.924 1.00 64.75 92 PHE A C 1
ATOM 752 O O . PHE A 1 92 ? 11.905 2.794 4.414 1.00 64.75 92 PHE A O 1
ATOM 759 N N . LYS A 1 93 ? 13.191 4.594 4.077 1.00 64.81 93 LYS A N 1
ATOM 760 C CA . LYS A 1 93 ? 14.370 4.028 4.790 1.00 64.81 93 LYS A CA 1
ATOM 761 C C . LYS A 1 93 ? 14.053 3.555 6.211 1.00 64.81 93 LYS A C 1
ATOM 763 O O . LYS A 1 93 ? 14.784 2.765 6.793 1.00 64.81 93 LYS A O 1
ATOM 768 N N . GLN A 1 94 ? 12.977 4.095 6.754 1.00 60.41 94 GLN A N 1
ATOM 769 C CA . GLN A 1 94 ? 12.429 3.849 8.070 1.00 60.41 94 GLN A CA 1
ATOM 770 C C . GLN A 1 94 ? 11.542 2.581 8.126 1.00 60.41 94 GLN A C 1
ATOM 772 O O . GLN A 1 94 ? 11.282 2.057 9.205 1.00 60.41 94 GLN A O 1
ATOM 777 N N . ILE A 1 95 ? 11.082 2.065 6.982 1.00 65.31 95 ILE A N 1
ATOM 778 C CA . ILE A 1 95 ? 10.077 0.995 6.887 1.00 65.31 95 ILE A CA 1
ATOM 779 C C . ILE A 1 95 ? 10.667 -0.349 6.439 1.00 65.31 95 ILE A C 1
ATOM 781 O O . ILE A 1 95 ? 10.154 -1.382 6.853 1.00 65.31 95 ILE A O 1
ATOM 785 N N . ALA A 1 96 ? 11.754 -0.358 5.661 1.00 66.69 96 ALA A N 1
ATOM 786 C CA . ALA A 1 96 ? 12.285 -1.558 4.992 1.00 66.69 96 ALA A CA 1
ATOM 787 C C . ALA A 1 96 ? 12.622 -2.758 5.911 1.00 66.69 96 ALA A C 1
ATOM 789 O O . ALA A 1 96 ? 12.771 -3.880 5.437 1.00 66.69 96 ALA A O 1
ATOM 790 N N . GLU A 1 97 ? 12.776 -2.537 7.219 1.00 72.31 97 GLU A N 1
ATOM 791 C CA . GLU A 1 97 ? 13.078 -3.589 8.202 1.00 72.31 97 GLU A CA 1
ATOM 792 C C . GLU A 1 97 ? 11.837 -4.112 8.949 1.00 72.31 97 GLU A C 1
ATOM 794 O O . GLU A 1 97 ? 11.951 -4.983 9.814 1.00 72.31 97 GLU A O 1
ATOM 799 N N . LEU A 1 98 ? 10.652 -3.574 8.660 1.00 81.12 98 LEU A N 1
ATOM 800 C CA . LEU A 1 98 ? 9.427 -3.835 9.410 1.00 81.12 98 LEU A CA 1
ATOM 801 C C . LEU A 1 98 ? 8.429 -4.651 8.596 1.00 81.12 98 LEU A C 1
ATOM 803 O O . LEU A 1 98 ? 8.377 -4.569 7.372 1.00 81.12 98 LEU A O 1
ATOM 807 N N . ASP A 1 99 ? 7.595 -5.427 9.292 1.00 88.38 99 ASP A N 1
ATOM 808 C CA . ASP A 1 99 ? 6.497 -6.131 8.636 1.00 88.38 99 ASP A CA 1
ATOM 809 C C . ASP A 1 99 ? 5.439 -5.106 8.212 1.00 88.38 99 ASP A C 1
ATOM 811 O O . ASP A 1 99 ? 4.727 -4.542 9.047 1.00 88.38 99 ASP A O 1
ATOM 815 N N . TRP A 1 100 ? 5.332 -4.869 6.901 1.00 89.06 100 TRP A N 1
ATOM 816 C CA . TRP A 1 100 ? 4.338 -3.976 6.297 1.00 89.06 100 TRP A CA 1
ATOM 817 C C . TRP A 1 100 ? 2.918 -4.264 6.794 1.00 89.06 100 TRP A C 1
ATOM 819 O O . TRP A 1 100 ? 2.078 -3.360 6.832 1.00 89.06 100 TRP A O 1
ATOM 829 N N . ARG A 1 101 ? 2.651 -5.510 7.213 1.00 90.88 101 ARG A N 1
ATOM 830 C CA . ARG A 1 101 ? 1.339 -5.931 7.694 1.00 90.88 101 ARG A CA 1
ATOM 831 C C . ARG A 1 101 ? 0.866 -5.199 8.937 1.00 90.88 101 ARG A C 1
ATOM 833 O O . ARG A 1 101 ? -0.333 -4.997 9.097 1.00 90.88 101 ARG A O 1
ATOM 840 N N . ASP A 1 102 ? 1.797 -4.770 9.778 1.00 89.44 102 ASP A N 1
ATOM 841 C CA . ASP A 1 102 ? 1.485 -4.013 10.990 1.00 89.44 102 ASP A CA 1
ATOM 842 C C . ASP A 1 102 ? 1.391 -2.504 10.728 1.00 89.44 102 ASP A C 1
ATOM 844 O O . ASP A 1 102 ? 1.008 -1.730 11.613 1.00 89.44 102 ASP A O 1
ATOM 848 N N . LEU A 1 103 ? 1.772 -2.074 9.523 1.00 90.81 103 LEU A N 1
ATOM 849 C CA . LEU A 1 103 ? 1.881 -0.670 9.169 1.00 90.81 103 LEU A CA 1
ATOM 850 C C . LEU A 1 103 ? 0.678 -0.193 8.369 1.00 90.81 103 LEU A C 1
ATOM 852 O O . LEU A 1 103 ? 0.220 0.913 8.627 1.00 90.81 103 LEU A O 1
ATOM 856 N N . VAL A 1 104 ? 0.142 -0.981 7.436 1.00 92.50 104 VAL A N 1
ATOM 857 C CA . VAL A 1 104 ? -0.979 -0.538 6.590 1.00 92.50 104 VAL A CA 1
ATOM 858 C C . VAL A 1 104 ? -2.230 -0.255 7.426 1.00 92.50 104 VAL A C 1
ATOM 860 O O . VAL A 1 104 ? -2.752 -1.135 8.106 1.00 92.50 104 VAL A O 1
ATOM 863 N N . THR A 1 105 ? -2.731 0.980 7.357 1.00 92.25 105 THR A N 1
ATOM 864 C CA . THR A 1 105 ? -3.909 1.431 8.112 1.00 92.25 105 THR A CA 1
ATOM 865 C C . THR A 1 105 ? -5.159 1.498 7.246 1.00 92.25 105 THR A C 1
ATOM 867 O O . THR A 1 105 ? -6.204 0.999 7.661 1.00 92.25 105 THR A O 1
ATOM 870 N N . CYS A 1 106 ? -5.084 2.090 6.049 1.00 93.12 106 CYS A N 1
ATOM 871 C CA . CYS A 1 106 ? -6.234 2.195 5.148 1.00 93.12 106 CYS A CA 1
ATOM 872 C C . CYS A 1 106 ? -5.852 2.482 3.683 1.00 93.12 106 CYS A C 1
ATOM 874 O O . CYS A 1 106 ? -4.709 2.804 3.353 1.00 93.12 106 CYS A O 1
ATOM 876 N N . TYR A 1 107 ? -6.855 2.384 2.805 1.00 93.94 107 TYR A N 1
ATOM 877 C CA . TYR A 1 107 ? -6.809 2.774 1.395 1.00 93.94 107 TYR A CA 1
ATOM 878 C C . TYR A 1 107 ? -7.926 3.770 1.100 1.00 93.94 107 TYR A C 1
ATOM 880 O O . TYR A 1 107 ? -9.063 3.541 1.506 1.00 93.94 107 TYR A O 1
ATOM 888 N N . ASN A 1 108 ? -7.645 4.833 0.342 1.00 92.19 108 ASN A N 1
ATOM 889 C CA . ASN A 1 108 ? -8.680 5.789 -0.085 1.00 92.19 108 ASN A CA 1
ATOM 890 C C . ASN A 1 108 ? -8.973 5.766 -1.601 1.00 92.19 108 ASN A C 1
ATOM 892 O O . ASN A 1 108 ? -9.567 6.709 -2.121 1.00 92.19 108 ASN A O 1
ATOM 896 N N . GLY A 1 109 ? -8.510 4.744 -2.330 1.00 89.69 109 GLY A N 1
ATOM 897 C CA . GLY A 1 109 ? -8.607 4.673 -3.797 1.00 89.69 109 GLY A CA 1
ATOM 898 C C . GLY A 1 109 ? -7.419 5.294 -4.545 1.00 89.69 109 GLY A C 1
ATOM 899 O O . GLY A 1 109 ? -7.181 4.976 -5.713 1.00 89.69 109 GLY A O 1
ATOM 900 N N . LEU A 1 110 ? -6.642 6.152 -3.879 1.00 87.38 110 LEU A N 1
ATOM 901 C CA . LEU A 1 110 ? -5.475 6.829 -4.451 1.00 87.38 110 LEU A CA 1
ATOM 902 C C . LEU A 1 110 ? -4.202 6.619 -3.640 1.00 87.38 110 LEU A C 1
ATOM 904 O O . LEU A 1 110 ? -3.129 6.600 -4.215 1.00 87.38 110 LEU A O 1
ATOM 908 N N . ASN A 1 111 ? -4.284 6.466 -2.327 1.00 91.88 111 ASN A N 1
ATOM 909 C CA . ASN A 1 111 ? -3.117 6.316 -1.473 1.00 91.88 111 ASN A CA 1
ATOM 910 C C . ASN A 1 111 ? -3.333 5.177 -0.486 1.00 91.88 111 ASN A C 1
ATOM 912 O O . ASN A 1 111 ? -4.454 4.967 -0.009 1.00 91.88 111 ASN A O 1
ATOM 916 N N . VAL A 1 112 ? -2.242 4.490 -0.167 1.00 92.31 112 VAL A N 1
ATOM 917 C CA . VAL A 1 112 ? -2.145 3.596 0.983 1.00 92.31 112 VAL A CA 1
ATOM 918 C C . VAL A 1 112 ? -1.568 4.398 2.134 1.00 92.31 112 VAL A C 1
ATOM 920 O O . VAL A 1 112 ? -0.536 5.050 1.998 1.00 92.31 112 VAL A O 1
ATOM 923 N N . PHE A 1 113 ? -2.252 4.374 3.265 1.00 92.31 113 PHE A N 1
ATOM 924 C CA . PHE A 1 113 ? -1.772 5.004 4.482 1.00 92.31 113 PHE A CA 1
ATOM 925 C C . PHE A 1 113 ? -1.124 3.931 5.337 1.00 92.31 113 PHE A C 1
ATOM 927 O O . PHE A 1 113 ? -1.661 2.832 5.494 1.00 92.31 113 PHE A O 1
ATOM 934 N N . MET A 1 114 ? 0.054 4.245 5.859 1.00 91.62 114 MET A N 1
ATOM 935 C CA . MET A 1 114 ? 0.787 3.382 6.764 1.00 91.62 114 MET A CA 1
ATOM 936 C C . MET A 1 114 ? 1.109 4.136 8.047 1.00 91.62 114 MET A C 1
ATOM 938 O O . MET A 1 114 ? 1.444 5.316 8.032 1.00 91.62 114 MET A O 1
ATOM 942 N N . LYS A 1 115 ? 1.038 3.465 9.187 1.00 89.62 115 LYS A N 1
ATOM 943 C CA . LYS A 1 115 ? 1.450 4.021 10.467 1.00 89.62 115 LYS A CA 1
ATOM 944 C C . LYS A 1 115 ? 2.962 4.229 10.465 1.00 89.62 115 LYS A C 1
ATOM 946 O O . LYS A 1 115 ? 3.709 3.295 10.189 1.00 89.62 115 LYS A O 1
ATOM 951 N N . ASN A 1 116 ? 3.421 5.419 10.852 1.00 84.62 116 ASN A N 1
ATOM 952 C CA . ASN A 1 116 ? 4.839 5.631 11.108 1.00 84.62 116 ASN A CA 1
ATOM 953 C C . ASN A 1 116 ? 5.254 4.795 12.338 1.00 84.62 116 ASN A C 1
ATOM 955 O O . ASN A 1 116 ? 4.723 5.008 13.434 1.00 84.62 116 ASN A O 1
ATOM 959 N N . PRO A 1 117 ? 6.197 3.857 12.199 1.00 80.56 117 PRO A N 1
ATOM 960 C CA . PRO A 1 117 ? 6.560 2.935 13.272 1.00 80.56 117 PRO A CA 1
ATOM 961 C C . PRO A 1 117 ? 7.329 3.604 14.422 1.00 80.56 117 PRO A C 1
ATOM 963 O O . PRO A 1 117 ? 7.347 3.074 15.531 1.00 80.56 117 PRO A O 1
ATOM 966 N N . TYR A 1 118 ? 7.924 4.780 14.197 1.00 80.19 118 TYR A N 1
ATOM 967 C CA . TYR A 1 118 ? 8.762 5.469 15.182 1.00 80.19 118 TYR A CA 1
ATOM 968 C C . TYR A 1 118 ? 7.962 6.333 16.149 1.00 80.19 118 TYR A C 1
ATOM 970 O O . TYR A 1 118 ? 8.255 6.348 17.344 1.00 80.19 118 TYR A O 1
ATOM 978 N N . ASP A 1 119 ? 6.964 7.069 15.654 1.00 81.19 119 ASP A N 1
ATOM 979 C CA . ASP A 1 119 ? 6.142 7.933 16.507 1.00 81.19 119 ASP A CA 1
ATOM 980 C C . ASP A 1 119 ? 4.694 7.461 16.667 1.00 81.19 119 ASP A C 1
ATOM 982 O O . ASP A 1 119 ? 4.000 7.928 17.574 1.00 81.19 119 ASP A O 1
ATOM 986 N N . GLY A 1 120 ? 4.245 6.525 15.823 1.00 73.06 120 GLY A N 1
ATOM 987 C CA . GLY A 1 120 ? 2.901 5.957 15.830 1.00 73.06 120 GLY A CA 1
ATOM 988 C C . GLY A 1 120 ? 1.772 6.965 15.619 1.00 73.06 120 GLY A C 1
ATOM 989 O O . GLY A 1 120 ? 0.615 6.599 15.819 1.00 73.06 120 GLY A O 1
ATOM 990 N N . LYS A 1 121 ? 2.099 8.218 15.283 1.00 75.12 121 LYS A N 1
ATOM 991 C CA . LYS A 1 121 ? 1.174 9.354 15.192 1.00 75.12 121 LYS A CA 1
ATOM 992 C C . LYS A 1 121 ? 1.116 9.929 13.790 1.00 75.12 121 LYS A C 1
ATOM 994 O O . LYS A 1 121 ? 0.061 10.415 13.396 1.00 75.12 121 LYS A O 1
ATOM 999 N N . ARG A 1 122 ? 2.240 9.934 13.075 1.00 75.44 122 ARG A N 1
ATOM 1000 C CA . ARG A 1 122 ? 2.284 10.335 11.674 1.00 75.44 122 ARG A CA 1
ATOM 1001 C C . ARG A 1 122 ? 1.893 9.158 10.794 1.00 75.44 122 ARG A C 1
ATOM 1003 O O . ARG A 1 122 ? 2.249 8.016 11.076 1.00 75.44 122 ARG A O 1
ATOM 1010 N N . GLU A 1 123 ? 1.154 9.457 9.739 1.00 83.88 123 GLU A N 1
ATOM 1011 C CA . GLU A 1 123 ? 0.891 8.512 8.663 1.00 83.88 123 GLU A CA 1
ATOM 1012 C C . GLU A 1 123 ? 1.917 8.750 7.562 1.00 83.88 123 GLU A C 1
ATOM 1014 O O . GLU A 1 123 ? 2.173 9.889 7.172 1.00 83.88 123 GLU A O 1
ATOM 1019 N N . ILE A 1 124 ? 2.519 7.666 7.099 1.00 84.00 124 ILE A N 1
ATOM 1020 C CA . ILE A 1 124 ? 3.320 7.622 5.890 1.00 84.00 124 ILE A CA 1
ATOM 1021 C C . ILE A 1 124 ? 2.349 7.355 4.748 1.00 84.00 124 ILE A C 1
ATOM 1023 O O . ILE A 1 124 ? 1.544 6.422 4.808 1.00 84.00 124 ILE A O 1
ATOM 1027 N N . VAL A 1 125 ? 2.401 8.201 3.726 1.00 87.50 125 VAL A N 1
ATOM 1028 C CA . VAL A 1 125 ? 1.480 8.131 2.596 1.00 87.50 125 VAL A CA 1
ATOM 1029 C C . VAL A 1 125 ? 2.209 7.524 1.415 1.00 87.50 125 VAL A C 1
ATOM 1031 O O . VAL A 1 125 ? 3.186 8.071 0.914 1.00 87.50 125 VAL A O 1
ATOM 1034 N N . TRP A 1 126 ? 1.701 6.388 0.969 1.00 86.12 126 TRP A N 1
ATOM 1035 C CA . TRP A 1 126 ? 2.144 5.715 -0.233 1.00 86.12 126 TRP A CA 1
ATOM 1036 C C . TRP A 1 126 ? 1.203 6.092 -1.365 1.00 86.12 126 TRP A C 1
ATOM 1038 O O . TRP A 1 126 ? 0.013 5.767 -1.350 1.00 86.12 126 TRP A O 1
ATOM 1048 N N . HIS A 1 127 ? 1.728 6.812 -2.341 1.00 83.00 127 HIS A N 1
ATOM 1049 C CA . HIS A 1 127 ? 0.956 7.350 -3.445 1.00 83.00 127 HIS A CA 1
ATOM 1050 C C . HIS A 1 127 ? 0.800 6.305 -4.537 1.00 83.00 127 HIS A C 1
ATOM 1052 O O . HIS A 1 127 ? 1.791 5.728 -4.985 1.00 83.00 127 HIS A O 1
ATOM 1058 N N . LYS A 1 128 ? -0.435 6.069 -4.992 1.00 83.50 128 LYS A N 1
ATOM 1059 C CA . LYS A 1 128 ? -0.681 5.258 -6.186 1.00 83.50 128 LYS A CA 1
ATOM 1060 C C . LYS A 1 128 ? 0.096 5.866 -7.338 1.00 83.50 128 LYS A C 1
ATOM 1062 O O . LYS A 1 128 ? -0.093 7.040 -7.664 1.00 83.50 128 LYS A O 1
ATOM 1067 N N . VAL A 1 129 ? 0.927 5.048 -7.968 1.00 72.38 129 VAL A N 1
ATOM 1068 C CA . VAL A 1 129 ? 1.627 5.446 -9.181 1.00 72.38 129 VAL A CA 1
ATOM 1069 C C . VAL A 1 129 ? 0.576 5.550 -10.279 1.00 72.38 129 VAL A C 1
ATOM 1071 O O . VAL A 1 129 ? 0.033 4.559 -10.758 1.00 72.38 129 VAL A O 1
ATOM 1074 N N . MET A 1 130 ? 0.227 6.788 -10.609 1.00 66.38 130 MET A N 1
ATOM 1075 C CA . MET A 1 130 ? -0.622 7.124 -11.743 1.00 66.38 130 MET A CA 1
ATOM 1076 C C . MET A 1 130 ? 0.269 7.680 -12.852 1.00 66.38 130 MET A C 1
ATOM 1078 O O . MET A 1 130 ? 1.191 8.432 -12.528 1.00 66.38 130 MET A O 1
ATOM 1082 N N . PRO A 1 131 ? -0.069 7.473 -14.138 1.00 53.62 131 PRO A N 1
ATOM 1083 C CA . PRO A 1 131 ? 0.627 8.128 -15.251 1.00 53.62 131 PRO A CA 1
ATOM 1084 C C . PRO A 1 131 ? 0.728 9.658 -15.099 1.00 53.62 131 PRO A C 1
ATOM 1086 O O . PRO A 1 131 ? 1.640 10.282 -15.627 1.00 53.62 131 PRO A O 1
ATOM 1089 N N . ALA A 1 132 ? -0.204 10.274 -14.361 1.00 46.31 132 ALA A N 1
ATOM 1090 C CA . ALA A 1 132 ? -0.282 11.720 -14.159 1.00 46.31 132 ALA A CA 1
ATOM 1091 C C . ALA A 1 132 ? 0.380 12.255 -12.867 1.00 46.31 132 ALA A C 1
ATOM 1093 O O . ALA A 1 132 ? 0.535 13.466 -12.757 1.00 46.31 132 ALA A O 1
ATOM 1094 N N . ASN A 1 133 ? 0.747 11.404 -11.896 1.00 45.66 133 ASN A N 1
ATOM 1095 C CA . ASN A 1 133 ? 1.249 11.818 -10.567 1.00 45.66 133 ASN A CA 1
ATOM 1096 C C . ASN A 1 133 ? 2.549 11.090 -10.191 1.00 45.66 133 ASN A C 1
ATOM 1098 O O . ASN A 1 133 ? 2.715 10.636 -9.059 1.00 45.66 133 ASN A O 1
ATOM 1102 N N . ILE A 1 134 ? 3.463 10.945 -11.147 1.00 54.97 134 ILE A N 1
ATOM 1103 C CA . ILE A 1 134 ? 4.758 10.339 -10.856 1.00 54.97 134 ILE A CA 1
ATOM 1104 C C . ILE A 1 134 ? 5.632 11.391 -10.134 1.00 54.97 134 ILE A C 1
ATOM 1106 O O . ILE A 1 134 ? 5.706 12.526 -10.614 1.00 54.97 134 ILE A O 1
ATOM 1110 N N . PRO A 1 135 ? 6.217 11.084 -8.958 1.00 42.88 135 PRO A N 1
ATOM 1111 C CA . PRO A 1 135 ? 6.563 12.094 -7.949 1.00 42.88 135 PRO A CA 1
ATOM 1112 C C . PRO A 1 135 ? 7.809 12.926 -8.260 1.00 42.88 135 PRO A C 1
ATOM 1114 O O . PRO A 1 135 ? 8.011 13.959 -7.627 1.00 42.88 135 PRO A O 1
ATOM 1117 N N . ASP A 1 136 ? 8.615 12.536 -9.244 1.00 49.91 136 ASP A N 1
ATOM 1118 C CA . ASP A 1 136 ? 9.733 13.350 -9.703 1.00 49.91 136 ASP A CA 1
ATOM 1119 C C . ASP A 1 136 ? 9.878 13.236 -11.229 1.00 49.91 136 ASP A C 1
ATOM 1121 O O . ASP A 1 136 ? 10.188 12.155 -11.733 1.00 49.91 136 ASP A O 1
ATOM 1125 N N . PRO A 1 137 ? 9.691 14.321 -12.004 1.00 44.88 137 PRO A N 1
ATOM 1126 C CA . PRO A 1 137 ? 9.973 14.309 -13.439 1.00 44.88 137 PRO A CA 1
ATOM 1127 C C . PRO A 1 137 ? 11.440 13.973 -13.776 1.00 44.88 137 PRO A C 1
ATOM 1129 O O . PRO A 1 137 ? 11.739 13.734 -14.943 1.00 44.88 137 PRO A O 1
ATOM 1132 N N . ASN A 1 138 ? 12.353 13.947 -12.796 1.00 43.28 138 ASN A N 1
ATOM 1133 C CA . ASN A 1 138 ? 13.746 13.529 -12.982 1.00 43.28 138 ASN A CA 1
ATOM 1134 C C . ASN A 1 138 ? 13.967 12.008 -12.884 1.00 43.28 138 ASN A C 1
ATOM 1136 O O . ASN A 1 138 ? 14.979 11.526 -13.391 1.00 43.28 138 ASN A O 1
ATOM 1140 N N . GLU A 1 139 ? 13.043 11.257 -12.277 1.00 50.62 139 GLU A N 1
ATOM 1141 C CA . GLU A 1 139 ? 13.105 9.785 -12.142 1.00 50.62 139 GLU A CA 1
ATOM 1142 C C . GLU A 1 139 ? 12.232 9.068 -13.178 1.00 50.62 139 GLU A C 1
ATOM 1144 O O . GLU A 1 139 ? 12.103 7.844 -13.188 1.00 50.62 139 GLU A O 1
ATOM 1149 N N . VAL A 1 140 ? 11.622 9.859 -14.058 1.00 52.75 140 VAL A N 1
ATOM 1150 C CA . VAL A 1 140 ? 10.631 9.432 -15.028 1.00 52.75 140 VAL A CA 1
ATOM 1151 C C . VAL A 1 140 ? 11.103 9.827 -16.401 1.00 52.75 140 VAL A C 1
ATOM 1153 O O . VAL A 1 140 ? 11.060 10.992 -16.799 1.00 52.75 140 VAL A O 1
ATOM 1156 N N . TYR A 1 141 ? 11.535 8.828 -17.152 1.00 61.28 141 TYR A N 1
ATOM 1157 C CA . TYR A 1 141 ? 11.992 9.055 -18.509 1.00 61.28 141 TYR A CA 1
ATOM 1158 C C . TYR A 1 141 ? 10.838 8.823 -19.468 1.00 61.28 141 TYR A C 1
ATOM 1160 O O . TYR A 1 141 ? 10.320 7.713 -19.574 1.00 61.28 141 TYR A O 1
ATOM 1168 N N . TRP A 1 142 ? 10.444 9.900 -20.143 1.00 57.75 142 TRP A N 1
ATOM 1169 C CA . TRP A 1 142 ? 9.524 9.854 -21.264 1.00 57.75 142 TRP A CA 1
ATOM 1170 C C . TRP A 1 142 ? 10.260 9.357 -22.498 1.00 57.75 142 TRP A C 1
ATOM 1172 O O . TRP A 1 142 ? 11.228 9.974 -22.945 1.00 57.75 142 TRP A O 1
ATOM 1182 N N . VAL A 1 143 ? 9.790 8.245 -23.045 1.00 64.31 143 VAL A N 1
ATOM 1183 C CA . VAL A 1 143 ? 10.401 7.605 -24.212 1.00 64.31 143 VAL A CA 1
ATOM 1184 C C . VAL A 1 143 ? 9.388 7.564 -25.329 1.00 64.31 143 VAL A C 1
ATOM 1186 O O . VAL A 1 143 ? 8.267 7.104 -25.120 1.00 64.31 143 VAL A O 1
ATOM 1189 N N . GLU A 1 144 ? 9.779 8.018 -26.513 1.00 59.84 144 GLU A N 1
ATOM 1190 C CA . GLU A 1 144 ? 8.959 7.839 -27.703 1.00 59.84 144 GLU A CA 1
ATOM 1191 C C . GLU A 1 144 ? 9.068 6.380 -28.164 1.00 59.84 144 GLU A C 1
ATOM 1193 O O . GLU A 1 144 ? 10.160 5.838 -28.359 1.00 59.84 144 GLU A O 1
ATOM 1198 N N . GLY A 1 145 ? 7.923 5.717 -28.272 1.00 60.25 145 GLY A N 1
ATOM 1199 C CA . GLY A 1 145 ? 7.804 4.391 -28.851 1.00 60.25 145 GLY A CA 1
ATOM 1200 C C . GLY A 1 145 ? 7.595 4.417 -30.351 1.00 60.25 145 GLY A C 1
ATOM 1201 O O . GLY A 1 145 ? 7.092 5.390 -30.908 1.00 60.25 145 GLY A O 1
ATOM 1202 N N . ASP A 1 146 ? 7.881 3.285 -30.991 1.00 55.50 146 ASP A N 1
ATOM 1203 C CA . ASP A 1 146 ? 7.808 3.109 -32.450 1.00 55.50 146 ASP A CA 1
ATOM 1204 C C . ASP A 1 146 ? 6.442 3.414 -33.079 1.00 55.50 146 ASP A C 1
ATOM 1206 O O . ASP A 1 146 ? 6.349 3.670 -34.278 1.00 55.50 146 ASP A O 1
ATOM 1210 N N . ASN A 1 147 ? 5.383 3.436 -32.268 1.00 57.06 147 ASN A N 1
ATOM 1211 C CA . ASN A 1 147 ? 4.015 3.725 -32.694 1.00 57.06 147 ASN A CA 1
ATOM 1212 C C . ASN A 1 147 ? 3.489 5.086 -32.192 1.00 57.06 147 ASN A C 1
ATOM 1214 O O . ASN A 1 147 ? 2.279 5.302 -32.176 1.00 57.06 147 ASN A O 1
ATOM 1218 N N . GLY A 1 148 ? 4.365 5.991 -31.738 1.00 52.91 148 GLY A N 1
ATOM 1219 C CA . GLY A 1 148 ? 3.972 7.292 -31.175 1.00 52.91 148 GLY A CA 1
ATOM 1220 C C . GLY A 1 148 ? 3.342 7.209 -29.777 1.00 52.91 148 GLY A C 1
ATOM 1221 O O . GLY A 1 148 ? 2.732 8.171 -29.312 1.00 52.91 148 GLY A O 1
ATOM 1222 N N . GLY A 1 149 ? 3.462 6.054 -29.115 1.00 51.22 149 GLY A N 1
ATOM 1223 C CA . GLY A 1 149 ? 3.133 5.889 -27.702 1.00 51.22 149 GLY A CA 1
ATOM 1224 C C . GLY A 1 149 ? 4.260 6.433 -26.832 1.00 51.22 149 GLY A C 1
ATOM 1225 O O . GLY A 1 149 ? 5.430 6.296 -27.174 1.00 51.22 149 GLY A O 1
ATOM 1226 N N . TRP A 1 150 ? 3.913 7.056 -25.715 1.00 51.28 150 TRP A N 1
ATOM 1227 C CA . TRP A 1 150 ? 4.889 7.484 -24.721 1.00 51.28 150 TRP A CA 1
ATOM 1228 C C . TRP A 1 150 ? 5.095 6.371 -23.703 1.00 51.28 150 TRP A C 1
ATOM 1230 O O . TRP A 1 150 ? 4.115 5.767 -23.289 1.00 51.28 150 TRP A O 1
ATOM 1240 N N . PHE A 1 151 ? 6.323 6.106 -23.277 1.00 58.78 151 PHE A N 1
ATOM 1241 C CA . PHE A 1 151 ? 6.574 5.208 -22.153 1.00 58.78 151 PHE A CA 1
ATOM 1242 C C . PHE A 1 151 ? 7.105 5.977 -20.961 1.00 58.78 151 PHE A C 1
ATOM 1244 O O . PHE A 1 151 ? 7.834 6.954 -21.127 1.00 58.78 151 PHE A O 1
ATOM 1251 N N . PHE A 1 152 ? 6.752 5.510 -19.771 1.00 59.34 152 PHE A N 1
ATOM 1252 C CA . PHE A 1 152 ? 7.358 5.958 -18.528 1.00 59.34 152 PHE A CA 1
ATOM 1253 C C . PHE A 1 152 ? 8.238 4.852 -17.992 1.00 59.34 152 PHE A C 1
ATOM 1255 O O . PHE A 1 152 ? 7.813 3.700 -17.978 1.00 59.34 152 PHE A O 1
ATOM 1262 N N . LEU A 1 153 ? 9.435 5.223 -17.563 1.00 58.50 153 LEU A N 1
ATOM 1263 C CA . LEU A 1 153 ? 10.431 4.325 -17.011 1.00 58.50 153 LEU A CA 1
ATOM 1264 C C . LEU A 1 153 ? 10.658 4.719 -15.547 1.00 58.50 153 LEU A C 1
ATOM 1266 O O . LEU A 1 153 ? 11.192 5.798 -15.306 1.00 58.50 153 LEU A O 1
ATOM 1270 N N . MET A 1 154 ? 10.254 3.883 -14.588 1.00 53.03 154 MET A N 1
ATOM 1271 C CA . MET A 1 154 ? 10.724 4.006 -13.198 1.00 53.03 154 MET A CA 1
ATOM 1272 C C . MET A 1 154 ? 11.940 3.113 -13.024 1.00 53.03 154 MET A C 1
ATOM 1274 O O . MET A 1 154 ? 11.880 1.936 -13.377 1.00 53.03 154 MET A O 1
ATOM 1278 N N . LYS A 1 155 ? 13.031 3.676 -12.504 1.00 59.00 155 LYS A N 1
ATOM 1279 C CA . LYS A 1 155 ? 14.294 2.969 -12.314 1.00 59.00 155 LYS A CA 1
ATOM 1280 C C . LYS A 1 155 ? 14.573 2.764 -10.829 1.00 59.00 155 LYS A C 1
ATOM 1282 O O . LYS A 1 155 ? 14.821 3.726 -10.114 1.00 59.00 155 LYS A O 1
ATOM 1287 N N . SER A 1 156 ? 14.679 1.508 -10.403 1.00 53.69 156 SER A N 1
ATOM 1288 C CA . SER A 1 156 ? 15.420 1.151 -9.187 1.00 53.69 156 SER A CA 1
ATOM 1289 C C . SER A 1 156 ? 16.740 0.505 -9.606 1.00 53.69 156 SER A C 1
ATOM 1291 O O . SER A 1 156 ? 16.742 -0.469 -10.362 1.00 53.69 156 SER A O 1
ATOM 1293 N N . THR A 1 157 ? 17.876 1.084 -9.201 1.00 54.06 157 THR A N 1
ATOM 1294 C CA . THR A 1 157 ? 19.208 0.602 -9.614 1.00 54.06 157 THR A CA 1
ATOM 1295 C C . THR A 1 157 ? 19.831 -0.239 -8.503 1.00 54.06 157 THR A C 1
ATOM 1297 O O . THR A 1 157 ? 20.029 0.272 -7.402 1.00 54.06 157 THR A O 1
ATOM 1300 N N . TYR A 1 158 ? 20.211 -1.484 -8.798 1.00 48.75 158 TYR A N 1
ATOM 1301 C CA . TYR A 1 158 ? 21.000 -2.340 -7.905 1.00 48.75 158 TYR A CA 1
ATOM 1302 C C . TYR A 1 158 ? 22.200 -2.892 -8.677 1.00 48.75 158 TYR A C 1
ATOM 1304 O O . TYR A 1 158 ? 22.004 -3.640 -9.631 1.00 48.75 158 TYR A O 1
ATOM 1312 N N . SER A 1 159 ? 23.416 -2.506 -8.267 1.00 59.31 159 SER A N 1
ATOM 1313 C CA . SER A 1 159 ? 24.715 -2.929 -8.833 1.00 59.31 159 SER A CA 1
ATOM 1314 C C . SER A 1 159 ? 24.829 -2.825 -10.366 1.00 59.31 159 SER A C 1
ATOM 1316 O O . SER A 1 159 ? 25.359 -1.847 -10.881 1.00 59.31 159 SER A O 1
ATOM 1318 N N . ASP A 1 160 ? 24.318 -3.823 -11.077 1.00 59.03 160 ASP A N 1
ATOM 1319 C CA . ASP A 1 160 ? 24.452 -4.144 -12.501 1.00 59.03 160 ASP A CA 1
ATOM 1320 C C . ASP A 1 160 ? 23.099 -4.453 -13.181 1.00 59.03 160 ASP A C 1
ATOM 1322 O O . ASP A 1 160 ? 23.039 -4.733 -14.383 1.00 59.03 160 ASP A O 1
ATOM 1326 N N . THR A 1 161 ? 22.000 -4.367 -12.427 1.00 57.41 161 THR A N 1
ATOM 1327 C CA . THR A 1 161 ? 20.628 -4.556 -12.906 1.00 57.41 161 THR A CA 1
ATOM 1328 C C . THR A 1 161 ? 19.787 -3.320 -12.602 1.00 57.41 161 THR A C 1
ATOM 1330 O O . THR A 1 161 ? 19.990 -2.608 -11.615 1.00 57.41 161 THR A O 1
ATOM 1333 N N . SER A 1 162 ? 18.866 -3.004 -13.505 1.00 65.44 162 SER A N 1
ATOM 1334 C CA . SER A 1 162 ? 17.884 -1.941 -13.297 1.00 65.44 162 SER A CA 1
ATOM 1335 C C . SER A 1 162 ? 16.500 -2.543 -13.435 1.00 65.44 162 SER A C 1
ATOM 1337 O O . SER A 1 162 ? 16.216 -3.208 -14.430 1.00 65.44 162 SER A O 1
ATOM 1339 N N . HIS A 1 163 ? 15.651 -2.348 -12.430 1.00 64.94 163 HIS A N 1
ATOM 1340 C CA . HIS A 1 163 ? 14.230 -2.648 -12.573 1.00 64.94 163 HIS A CA 1
ATOM 1341 C C . HIS A 1 163 ? 13.608 -1.529 -13.392 1.00 64.94 163 HIS A C 1
ATOM 1343 O O . HIS A 1 163 ? 13.799 -0.358 -13.058 1.00 64.94 163 HIS A O 1
ATOM 1349 N N . PHE A 1 164 ? 12.927 -1.895 -14.475 1.00 71.25 164 PHE A N 1
ATOM 1350 C CA . PHE A 1 164 ? 12.162 -0.962 -15.282 1.00 71.25 164 PHE A CA 1
ATOM 1351 C C . PHE A 1 164 ? 10.713 -1.420 -15.331 1.00 71.25 164 PHE A C 1
ATOM 1353 O O . PHE A 1 164 ? 10.406 -2.548 -15.724 1.00 71.25 164 PHE A O 1
ATOM 1360 N N . VAL A 1 165 ? 9.823 -0.499 -14.981 1.00 67.00 165 VAL A N 1
ATOM 1361 C CA . VAL A 1 165 ? 8.401 -0.624 -15.285 1.00 67.00 165 VAL A CA 1
ATOM 1362 C C . VAL A 1 165 ? 8.115 0.282 -16.468 1.00 67.00 165 VAL A C 1
ATOM 1364 O O . VAL A 1 165 ? 8.413 1.472 -16.403 1.00 67.00 165 VAL A O 1
ATOM 1367 N N . ILE A 1 166 ? 7.584 -0.299 -17.541 1.00 71.75 166 ILE A N 1
ATOM 1368 C CA . ILE A 1 166 ? 7.274 0.360 -18.807 1.00 71.75 166 ILE A CA 1
ATOM 1369 C C . ILE A 1 166 ? 5.760 0.431 -18.940 1.00 71.75 166 ILE A C 1
ATOM 1371 O O . ILE A 1 166 ? 5.086 -0.596 -19.023 1.00 71.75 166 ILE A O 1
ATOM 1375 N N . TYR A 1 167 ? 5.236 1.649 -18.997 1.00 67.25 167 TYR A N 1
ATOM 1376 C CA . TYR A 1 167 ? 3.803 1.909 -19.128 1.00 67.25 167 TYR A CA 1
ATOM 1377 C C . TYR A 1 167 ? 3.449 2.392 -20.527 1.00 67.25 167 TYR A C 1
ATOM 1379 O O . TYR A 1 167 ? 4.178 3.204 -21.083 1.00 67.25 167 TYR A O 1
ATOM 1387 N N . GLU A 1 168 ? 2.304 1.991 -21.067 1.00 70.06 168 GLU A N 1
ATOM 1388 C CA . GLU A 1 168 ? 1.731 2.629 -22.249 1.00 70.06 168 GLU A CA 1
ATOM 1389 C C . GLU A 1 168 ? 1.168 4.011 -21.881 1.00 70.06 168 GLU A C 1
ATOM 1391 O O . GLU A 1 168 ? 0.277 4.141 -21.046 1.00 70.06 168 GLU A O 1
ATOM 1396 N N . GLY A 1 169 ? 1.647 5.068 -22.528 1.00 57.88 169 GLY A N 1
ATOM 1397 C CA . GLY A 1 169 ? 1.357 6.449 -22.135 1.00 57.88 169 GLY A CA 1
ATOM 1398 C C . GLY A 1 169 ? -0.089 6.895 -22.335 1.00 57.88 169 GLY A C 1
ATOM 1399 O O . GLY A 1 169 ? -0.513 7.858 -21.702 1.00 57.88 169 GLY A O 1
ATOM 1400 N N . ASN A 1 170 ? -0.859 6.203 -23.180 1.00 57.28 170 ASN A N 1
ATOM 1401 C CA . ASN A 1 170 ? -2.269 6.530 -23.411 1.00 57.28 170 ASN A CA 1
ATOM 1402 C C . ASN A 1 170 ? -3.208 5.866 -22.397 1.00 57.28 170 ASN A C 1
ATOM 1404 O O . ASN A 1 170 ? -4.213 6.462 -22.014 1.00 57.28 170 ASN A O 1
ATOM 1408 N N . THR A 1 171 ? -2.908 4.635 -21.985 1.00 62.22 171 THR A N 1
ATOM 1409 C CA . THR A 1 171 ? -3.794 3.818 -21.138 1.00 62.22 171 THR A CA 1
ATOM 1410 C C . THR A 1 171 ? -3.303 3.722 -19.697 1.00 62.22 171 THR A C 1
ATOM 1412 O O . THR A 1 171 ? -4.099 3.492 -18.788 1.00 62.22 171 THR A O 1
ATOM 1415 N N . GLY A 1 172 ? -2.004 3.924 -19.472 1.00 59.28 172 GLY A N 1
ATOM 1416 C CA . GLY A 1 172 ? -1.343 3.612 -18.213 1.00 59.28 172 GLY A CA 1
ATOM 1417 C C . GLY A 1 172 ? -1.195 2.112 -17.964 1.00 59.28 172 GLY A C 1
ATOM 1418 O O . GLY A 1 172 ? -0.855 1.734 -16.845 1.00 59.28 172 GLY A O 1
ATOM 1419 N N . GLU A 1 173 ? -1.460 1.255 -18.956 1.00 65.00 173 GLU A N 1
ATOM 1420 C CA . GLU A 1 173 ? -1.247 -0.185 -18.825 1.00 65.00 173 GLU A CA 1
ATOM 1421 C C . GLU A 1 173 ? 0.246 -0.502 -18.731 1.00 65.00 173 GLU A C 1
ATOM 1423 O O . GLU A 1 173 ? 1.075 0.088 -19.425 1.00 65.00 173 GLU A O 1
ATOM 1428 N N . ILE A 1 174 ? 0.596 -1.449 -17.864 1.00 68.56 174 ILE A N 1
ATOM 1429 C CA . ILE A 1 174 ? 1.963 -1.955 -17.750 1.00 68.56 174 ILE A CA 1
ATOM 1430 C C . ILE A 1 174 ? 2.226 -2.859 -18.956 1.00 68.56 174 ILE A C 1
ATOM 1432 O O . ILE A 1 174 ? 1.626 -3.924 -19.085 1.00 68.56 174 ILE A O 1
ATOM 1436 N N . LEU A 1 175 ? 3.142 -2.442 -19.824 1.00 70.88 175 LEU A N 1
ATOM 1437 C CA . LEU A 1 175 ? 3.599 -3.233 -20.967 1.00 70.88 175 LEU A CA 1
ATOM 1438 C C . LEU A 1 175 ? 4.717 -4.190 -20.579 1.00 70.88 175 LEU A C 1
ATOM 1440 O O . LEU A 1 175 ? 4.836 -5.278 -21.139 1.00 70.88 175 LEU A O 1
ATOM 1444 N N . HIS A 1 176 ? 5.557 -3.760 -19.643 1.00 72.44 176 HIS A N 1
ATOM 1445 C CA . HIS A 1 176 ? 6.644 -4.567 -19.130 1.00 72.44 176 HIS A CA 1
ATOM 1446 C C . HIS A 1 176 ? 6.959 -4.177 -17.692 1.00 72.44 176 HIS A C 1
ATOM 1448 O O . HIS A 1 176 ? 6.910 -3.004 -17.329 1.00 72.44 176 HIS A O 1
ATOM 1454 N N . ASP A 1 177 ? 7.295 -5.170 -16.886 1.00 74.81 177 ASP A N 1
ATOM 1455 C CA . ASP A 1 177 ? 7.643 -5.017 -15.483 1.00 74.81 177 ASP A CA 1
ATOM 1456 C C . ASP A 1 177 ? 8.682 -6.082 -15.165 1.00 74.81 177 ASP A C 1
ATOM 1458 O O . ASP A 1 177 ? 8.361 -7.267 -15.059 1.00 74.81 177 ASP A O 1
ATOM 1462 N N . GLY A 1 178 ? 9.946 -5.672 -15.141 1.00 71.81 178 GLY A N 1
ATOM 1463 C CA . GLY A 1 178 ? 11.038 -6.629 -15.130 1.00 71.81 178 GLY A CA 1
ATOM 1464 C C . GLY A 1 178 ? 12.391 -5.999 -14.867 1.00 71.81 178 GLY A C 1
ATOM 1465 O O . GLY A 1 178 ? 12.595 -4.788 -14.985 1.00 71.81 178 GLY A O 1
ATOM 1466 N N . LEU A 1 179 ? 13.329 -6.846 -14.453 1.00 67.75 179 LEU A N 1
ATOM 1467 C CA . LEU A 1 179 ? 14.732 -6.474 -14.371 1.00 67.75 179 LEU A CA 1
ATOM 1468 C C . LEU A 1 179 ? 15.321 -6.483 -15.774 1.00 67.75 179 LEU A C 1
ATOM 1470 O O . LEU A 1 179 ? 15.064 -7.394 -16.555 1.00 67.75 179 LEU A O 1
ATOM 1474 N N . PHE A 1 180 ? 16.154 -5.499 -16.072 1.00 73.06 180 PHE A N 1
ATOM 1475 C CA . PHE A 1 180 ? 16.934 -5.461 -17.294 1.00 73.06 180 PHE A CA 1
ATOM 1476 C C . PHE A 1 180 ? 18.422 -5.412 -16.960 1.00 73.06 180 PHE A C 1
ATOM 1478 O O . PHE A 1 180 ? 18.843 -4.807 -15.966 1.00 73.06 180 PHE A O 1
ATOM 1485 N N . SER A 1 181 ? 19.228 -6.017 -17.830 1.00 72.50 181 SER A N 1
ATOM 1486 C CA . SER A 1 181 ? 20.688 -5.937 -17.784 1.00 72.50 181 SER A CA 1
ATOM 1487 C C . SER A 1 181 ? 21.235 -5.461 -19.125 1.00 72.50 181 SER A C 1
ATOM 1489 O O . SER A 1 181 ? 20.727 -5.822 -20.188 1.00 72.50 181 SER A O 1
ATOM 1491 N N . CYS A 1 182 ? 22.308 -4.670 -19.083 1.00 69.44 182 CYS A N 1
ATOM 1492 C CA . CYS A 1 182 ? 23.029 -4.237 -20.280 1.00 69.44 182 CYS A CA 1
ATOM 1493 C C . CYS A 1 182 ? 24.154 -5.196 -20.709 1.00 69.44 182 CYS A C 1
ATOM 1495 O O . CYS A 1 182 ? 24.880 -4.894 -21.657 1.00 69.44 182 CYS A O 1
ATOM 1497 N N . GLY A 1 183 ? 24.349 -6.330 -20.017 1.00 60.62 183 GLY A N 1
ATOM 1498 C CA . GLY A 1 183 ? 25.317 -7.380 -20.380 1.00 60.62 183 GLY A CA 1
ATOM 1499 C C . GLY A 1 183 ? 26.797 -6.957 -20.424 1.00 60.62 183 GLY A C 1
ATOM 1500 O O . GLY A 1 183 ? 27.667 -7.785 -20.697 1.00 60.62 183 GLY A O 1
ATOM 1501 N N . LYS A 1 184 ? 27.113 -5.685 -20.159 1.00 62.44 184 LYS A N 1
ATOM 1502 C CA . LYS A 1 184 ? 28.460 -5.111 -20.199 1.00 62.44 184 LYS A CA 1
ATOM 1503 C C . LYS A 1 184 ? 28.851 -4.604 -18.816 1.00 62.44 184 LYS A C 1
ATOM 1505 O O . LYS A 1 184 ? 28.203 -3.717 -18.276 1.00 62.44 184 LYS A O 1
ATOM 1510 N N . LYS A 1 185 ? 29.965 -5.132 -18.296 1.00 56.72 185 LYS A N 1
ATOM 1511 C CA . LYS A 1 185 ? 30.572 -4.728 -17.013 1.00 56.72 185 LYS A CA 1
ATOM 1512 C C . LYS A 1 185 ? 30.989 -3.254 -16.955 1.00 56.72 185 LYS A C 1
ATOM 1514 O O . LYS A 1 185 ? 31.131 -2.716 -15.870 1.00 56.72 185 LYS A O 1
ATOM 1519 N N . ASP A 1 186 ? 31.157 -2.603 -18.102 1.00 50.91 186 ASP A N 1
ATOM 1520 C CA . ASP A 1 186 ? 31.713 -1.248 -18.171 1.00 50.91 186 ASP A CA 1
ATOM 1521 C C . ASP A 1 186 ? 30.671 -0.133 -17.936 1.00 50.91 186 ASP A C 1
ATOM 1523 O O . ASP A 1 186 ? 31.016 1.040 -17.995 1.00 50.91 186 ASP A O 1
ATOM 1527 N N . PHE A 1 187 ? 29.401 -0.468 -17.666 1.00 55.69 187 PHE A N 1
ATOM 1528 C CA . PHE A 1 187 ? 28.339 0.516 -17.386 1.00 55.69 187 PHE A CA 1
ATOM 1529 C C . PHE A 1 187 ? 28.017 0.679 -15.898 1.00 55.69 187 PHE A C 1
ATOM 1531 O O . PHE A 1 187 ? 26.949 1.180 -15.534 1.00 55.69 187 PHE A O 1
ATOM 1538 N N . GLU A 1 188 ? 28.954 0.296 -15.032 1.00 50.69 188 GLU A N 1
ATOM 1539 C CA . GLU A 1 188 ? 28.929 0.681 -13.627 1.00 50.69 188 GLU A CA 1
ATOM 1540 C C . GLU A 1 188 ? 28.926 2.221 -13.545 1.00 50.69 188 GLU A C 1
ATOM 1542 O O . GLU A 1 188 ? 29.937 2.873 -13.782 1.00 50.69 188 GLU A O 1
ATOM 1547 N N . CYS A 1 189 ? 27.776 2.801 -13.190 1.00 51.22 189 CYS A N 1
ATOM 1548 C CA . CYS A 1 189 ? 27.562 4.231 -12.912 1.00 51.22 189 CYS A CA 1
ATOM 1549 C C . CYS A 1 189 ? 27.307 5.166 -14.113 1.00 51.22 189 CYS A C 1
ATOM 1551 O O . CYS A 1 189 ? 27.974 6.187 -14.262 1.00 51.22 189 CYS A O 1
ATOM 1553 N N . ILE A 1 190 ? 26.241 4.934 -14.889 1.00 58.19 190 ILE A N 1
ATOM 1554 C CA . ILE A 1 190 ? 25.566 6.073 -15.542 1.00 58.19 190 ILE A CA 1
ATOM 1555 C C . ILE A 1 190 ? 24.864 6.881 -14.444 1.00 58.19 190 ILE A C 1
ATOM 1557 O O . ILE A 1 190 ? 23.917 6.378 -13.825 1.00 58.19 190 ILE A O 1
ATOM 1561 N N . ALA A 1 191 ? 25.325 8.111 -14.200 1.00 56.75 191 ALA A N 1
ATOM 1562 C CA . ALA A 1 191 ? 24.722 9.007 -13.218 1.00 56.75 191 ALA A CA 1
ATOM 1563 C C . ALA A 1 191 ? 23.241 9.243 -13.552 1.00 56.75 191 ALA A C 1
ATOM 1565 O O . ALA A 1 191 ? 22.888 9.438 -14.711 1.00 56.75 191 ALA A O 1
ATOM 1566 N N . GLU A 1 192 ? 22.373 9.240 -12.538 1.00 57.38 192 GLU A N 1
ATOM 1567 C CA . GLU A 1 192 ? 20.911 9.393 -12.667 1.00 57.38 192 GLU A CA 1
ATOM 1568 C C . GLU A 1 192 ? 20.511 10.605 -13.530 1.00 57.38 192 GLU A C 1
ATOM 1570 O O . GLU A 1 192 ? 19.635 10.516 -14.387 1.00 57.38 192 GLU A O 1
ATOM 1575 N N . SER A 1 193 ? 21.264 11.702 -13.422 1.00 56.69 193 SER A N 1
ATOM 1576 C CA . SER A 1 193 ? 21.089 12.923 -14.216 1.00 56.69 193 SER A CA 1
ATOM 1577 C C . SER A 1 193 ? 21.332 12.772 -15.725 1.00 56.69 193 SER A C 1
ATOM 1579 O O . SER A 1 193 ? 20.981 13.668 -16.490 1.00 56.69 193 SER A O 1
ATOM 1581 N N . GLU A 1 194 ? 21.970 11.691 -16.177 1.00 65.81 194 GLU A N 1
ATOM 1582 C CA . GLU A 1 194 ? 22.308 11.478 -17.590 1.00 65.81 194 GLU A CA 1
ATOM 1583 C C . GLU A 1 194 ? 21.292 10.597 -18.323 1.00 65.81 194 GLU A C 1
ATOM 1585 O O . GLU A 1 194 ? 21.215 10.650 -19.548 1.00 65.81 194 GLU A O 1
ATOM 1590 N N . TRP A 1 195 ? 20.460 9.841 -17.605 1.00 65.50 195 TRP A N 1
ATOM 1591 C CA . TRP A 1 195 ? 19.550 8.846 -18.184 1.00 65.50 195 TRP A CA 1
ATOM 1592 C C . TRP A 1 195 ? 18.542 9.430 -19.174 1.00 65.50 195 TRP A C 1
ATOM 1594 O O . TRP A 1 195 ? 18.342 8.852 -20.243 1.00 65.50 195 TRP A O 1
ATOM 1604 N N . SER A 1 196 ? 17.986 10.609 -18.884 1.00 61.97 196 SER A N 1
ATOM 1605 C CA . SER A 1 196 ? 17.031 11.296 -19.768 1.00 61.97 196 SER A CA 1
ATOM 1606 C C . SER A 1 196 ? 17.625 11.655 -21.128 1.00 61.97 196 SER A C 1
ATOM 1608 O O . SER A 1 196 ? 16.913 11.689 -22.126 1.00 61.97 196 SER A O 1
ATOM 1610 N N . ASN A 1 197 ? 18.938 11.881 -21.188 1.00 65.94 197 ASN A N 1
ATOM 1611 C CA . ASN A 1 197 ? 19.641 12.203 -22.428 1.00 65.94 197 ASN A CA 1
ATOM 1612 C C . ASN A 1 197 ? 20.073 10.955 -23.204 1.00 65.94 197 ASN A C 1
ATOM 1614 O O . ASN A 1 197 ? 20.412 11.047 -24.388 1.00 65.94 197 ASN A O 1
ATOM 1618 N N . LEU A 1 198 ? 20.118 9.805 -22.532 1.00 67.75 198 LEU A N 1
ATOM 1619 C CA . LEU A 1 198 ? 20.600 8.560 -23.109 1.00 67.75 198 LEU A CA 1
ATOM 1620 C C . LEU A 1 198 ? 19.442 7.710 -23.616 1.00 67.75 198 LEU A C 1
ATOM 1622 O O . LEU A 1 198 ? 19.593 7.090 -24.663 1.00 67.75 198 LEU A O 1
ATOM 1626 N N . LEU A 1 199 ? 18.291 7.700 -22.948 1.00 70.75 199 LEU A N 1
ATOM 1627 C CA . LEU A 1 199 ? 17.156 6.902 -23.392 1.00 70.75 199 LEU A CA 1
ATOM 1628 C C . LEU A 1 199 ? 16.632 7.386 -24.753 1.00 70.75 199 LEU A C 1
ATOM 1630 O O . LEU A 1 199 ? 16.296 8.556 -24.926 1.00 70.75 199 LEU A O 1
ATOM 1634 N N . LYS A 1 200 ? 16.607 6.487 -25.741 1.00 74.69 200 LYS A N 1
ATOM 1635 C CA . LYS A 1 200 ? 16.203 6.813 -27.115 1.00 74.69 200 LYS A CA 1
ATOM 1636 C C . LYS A 1 200 ? 14.839 6.254 -27.458 1.00 74.69 200 LYS A C 1
ATOM 1638 O O . LYS A 1 200 ? 14.040 6.965 -28.052 1.00 74.69 200 LYS A O 1
ATOM 1643 N N . GLN A 1 201 ? 14.627 4.979 -27.155 1.00 75.94 201 GLN A N 1
ATOM 1644 C CA . GLN A 1 201 ? 13.529 4.216 -27.731 1.00 75.94 201 GLN A CA 1
ATOM 1645 C C . GLN A 1 201 ? 13.286 2.949 -26.914 1.00 75.94 201 GLN A C 1
ATOM 1647 O O . GLN A 1 201 ? 14.224 2.362 -26.371 1.00 75.94 201 GLN A O 1
ATOM 1652 N N . TYR A 1 202 ? 12.034 2.508 -26.875 1.00 73.88 202 TYR A N 1
ATOM 1653 C CA . TYR A 1 202 ? 11.660 1.159 -26.468 1.00 73.88 202 TYR A CA 1
ATOM 1654 C C . TYR A 1 202 ? 10.923 0.496 -27.632 1.00 73.88 202 TYR A C 1
ATOM 1656 O O . TYR A 1 202 ? 9.929 1.034 -28.121 1.00 73.88 202 TYR A O 1
ATOM 1664 N N . ASN A 1 203 ? 11.426 -0.653 -28.087 1.00 74.75 203 ASN A N 1
ATOM 1665 C CA . ASN A 1 203 ? 10.910 -1.354 -29.272 1.00 74.75 203 ASN A CA 1
ATOM 1666 C C . ASN A 1 203 ? 9.936 -2.501 -28.926 1.00 74.75 203 ASN A C 1
ATOM 1668 O O . ASN A 1 203 ? 9.607 -3.321 -29.781 1.00 74.75 203 ASN A O 1
ATOM 1672 N N . GLY A 1 204 ? 9.497 -2.594 -27.666 1.00 71.38 204 GLY A N 1
ATOM 1673 C CA . GLY A 1 204 ? 8.630 -3.672 -27.179 1.00 71.38 204 GLY A CA 1
ATOM 1674 C C . GLY A 1 204 ? 9.368 -4.883 -26.601 1.00 71.38 204 GLY A C 1
ATOM 1675 O O . GLY A 1 204 ? 8.729 -5.721 -25.971 1.00 71.38 204 GLY A O 1
ATOM 1676 N N . GLN A 1 205 ? 10.687 -4.980 -26.786 1.00 77.00 205 GLN A N 1
ATOM 1677 C CA . GLN A 1 205 ? 11.514 -6.055 -26.222 1.00 77.00 205 GLN A CA 1
ATOM 1678 C C . GLN A 1 205 ? 12.743 -5.522 -25.488 1.00 77.00 205 GLN A C 1
ATOM 1680 O O . GLN A 1 205 ? 13.164 -6.100 -24.494 1.00 77.00 205 GLN A O 1
ATOM 1685 N N . GLU A 1 206 ? 13.315 -4.422 -25.964 1.00 78.44 206 GLU A N 1
ATOM 1686 C CA . GLU A 1 206 ? 14.591 -3.892 -25.508 1.00 78.44 206 GLU A CA 1
ATOM 1687 C C . GLU A 1 206 ? 14.489 -2.387 -25.290 1.00 78.44 206 GLU A C 1
ATOM 1689 O O . GLU A 1 206 ? 13.810 -1.668 -26.034 1.00 78.44 206 GLU A O 1
ATOM 1694 N N . ILE A 1 207 ? 15.218 -1.900 -24.287 1.00 76.56 207 ILE A N 1
ATOM 1695 C CA . ILE A 1 207 ? 15.409 -0.464 -24.089 1.00 76.56 207 ILE A CA 1
ATOM 1696 C C . ILE A 1 207 ? 16.694 -0.067 -24.808 1.00 76.56 207 ILE A C 1
ATOM 1698 O O . ILE A 1 207 ? 17.781 -0.574 -24.513 1.00 76.56 207 ILE A O 1
ATOM 1702 N N . VAL A 1 208 ? 16.563 0.860 -25.753 1.00 79.31 208 VAL A N 1
ATOM 1703 C CA . VAL A 1 208 ? 17.678 1.412 -26.514 1.00 79.31 208 VAL A CA 1
ATOM 1704 C C . VAL A 1 208 ? 18.137 2.695 -25.841 1.00 79.31 208 VAL A C 1
ATOM 1706 O O . VAL A 1 208 ? 17.404 3.686 -25.760 1.00 79.31 208 VAL A O 1
ATOM 1709 N N . MET A 1 209 ? 19.389 2.697 -25.402 1.00 78.12 209 MET A N 1
ATOM 1710 C CA . MET A 1 209 ? 20.053 3.872 -24.855 1.00 78.12 209 MET A CA 1
ATOM 1711 C C . MET A 1 209 ? 21.218 4.298 -25.741 1.00 78.12 209 MET A C 1
ATOM 1713 O O . MET A 1 209 ? 21.869 3.484 -26.382 1.00 78.12 209 MET A O 1
ATOM 1717 N N . THR A 1 210 ? 21.511 5.586 -25.789 1.00 79.38 210 THR A N 1
ATOM 1718 C CA . THR A 1 210 ? 22.740 6.133 -26.363 1.00 79.38 210 THR A CA 1
ATOM 1719 C C . THR A 1 210 ? 23.879 5.842 -25.396 1.00 79.38 210 THR A C 1
ATOM 1721 O O . THR A 1 210 ? 23.701 5.964 -24.187 1.00 79.38 210 THR A O 1
ATOM 1724 N N . ASN A 1 211 ? 25.046 5.456 -25.901 1.00 74.50 211 ASN A N 1
ATOM 1725 C CA . ASN A 1 211 ? 26.215 5.292 -25.049 1.00 74.50 211 ASN A CA 1
ATOM 1726 C C . ASN A 1 211 ? 26.743 6.679 -24.615 1.00 74.50 211 ASN A C 1
ATOM 1728 O O . ASN A 1 211 ? 26.988 7.522 -25.484 1.00 74.50 211 ASN A O 1
ATOM 1732 N N . PRO A 1 212 ? 26.915 6.940 -23.304 1.00 70.38 212 PRO A N 1
ATOM 1733 C CA . PRO A 1 212 ? 27.428 8.219 -22.813 1.00 70.38 212 PRO A CA 1
ATOM 1734 C C . PRO A 1 212 ? 28.856 8.521 -23.289 1.00 70.38 212 PRO A C 1
ATOM 1736 O O . PRO A 1 212 ? 29.164 9.677 -23.583 1.00 70.38 212 PRO A O 1
ATOM 1739 N N . GLU A 1 213 ? 29.709 7.503 -23.430 1.00 76.12 213 GLU A N 1
ATOM 1740 C CA . GLU A 1 213 ? 31.101 7.653 -23.878 1.00 76.12 213 GLU A CA 1
ATOM 1741 C C . GLU A 1 213 ? 31.220 7.803 -25.402 1.00 76.12 213 GLU A C 1
ATOM 1743 O O . GLU A 1 213 ? 32.121 8.474 -25.904 1.00 76.12 213 GLU A O 1
ATOM 1748 N N . ASP A 1 214 ? 30.296 7.195 -26.1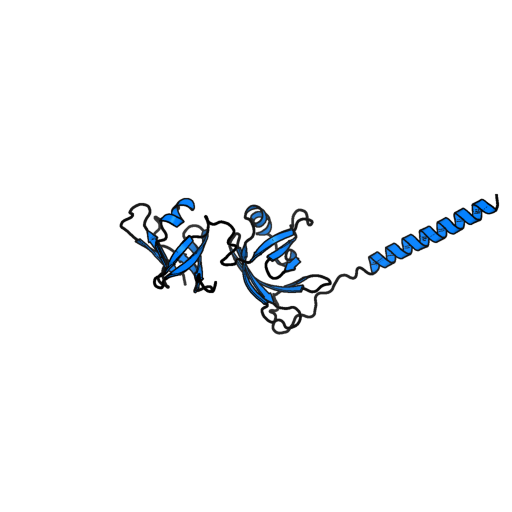50 1.00 79.94 214 ASP A N 1
ATOM 1749 C CA . ASP A 1 214 ? 30.267 7.223 -27.613 1.00 79.94 214 ASP A CA 1
ATOM 1750 C C . ASP A 1 214 ? 28.834 7.405 -28.117 1.00 79.94 214 ASP A C 1
ATOM 1752 O O . ASP A 1 214 ? 28.110 6.441 -28.368 1.00 79.94 214 ASP A O 1
ATOM 1756 N N . LYS A 1 215 ? 28.439 8.664 -28.337 1.00 79.75 215 LYS A N 1
ATOM 1757 C CA . LYS A 1 215 ? 27.085 9.025 -28.791 1.00 79.75 215 LYS A CA 1
ATOM 1758 C C . LYS A 1 215 ? 26.686 8.420 -30.144 1.00 79.75 215 LYS A C 1
ATOM 1760 O O . LYS A 1 215 ? 25.520 8.522 -30.519 1.00 79.75 215 LYS A O 1
ATOM 1765 N N . SER A 1 216 ? 27.624 7.825 -30.889 1.00 77.75 216 SER A N 1
ATOM 1766 C CA . SER A 1 216 ? 27.337 7.109 -32.138 1.00 77.75 216 SER A CA 1
ATOM 1767 C C . SER A 1 216 ? 26.894 5.656 -31.930 1.00 77.75 216 SER A C 1
ATOM 1769 O O . SER A 1 216 ? 26.451 5.010 -32.880 1.00 77.75 216 SER A O 1
ATOM 1771 N N . ARG A 1 217 ? 27.003 5.133 -30.703 1.00 74.62 217 ARG A N 1
ATOM 1772 C CA . ARG A 1 217 ? 26.640 3.758 -30.353 1.00 74.62 217 ARG A CA 1
ATOM 1773 C C . ARG A 1 217 ? 25.391 3.712 -29.491 1.00 74.62 217 ARG A C 1
ATOM 1775 O O . ARG A 1 217 ? 25.156 4.580 -28.650 1.00 74.62 217 ARG A O 1
ATOM 1782 N N . HIS A 1 218 ? 24.649 2.624 -29.657 1.00 78.06 218 HIS A N 1
ATOM 1783 C CA . HIS A 1 218 ? 23.512 2.286 -28.818 1.00 78.06 218 HIS A CA 1
ATOM 1784 C C . HIS A 1 218 ? 23.843 1.115 -27.891 1.00 78.06 218 HIS A C 1
ATOM 1786 O O . HIS A 1 218 ? 24.628 0.227 -28.234 1.00 78.06 218 HIS A O 1
ATOM 1792 N N . ILE A 1 219 ? 23.254 1.144 -26.704 1.00 74.50 219 ILE A N 1
ATOM 1793 C CA . ILE A 1 219 ? 23.269 0.088 -25.701 1.00 74.50 219 ILE A CA 1
ATOM 1794 C C . ILE A 1 219 ? 21.864 -0.489 -25.682 1.00 74.50 219 ILE A C 1
ATOM 1796 O O . ILE A 1 219 ? 20.892 0.257 -25.564 1.00 74.50 219 ILE A O 1
ATOM 1800 N N . LEU A 1 220 ? 21.786 -1.806 -25.803 1.00 77.50 220 LEU A N 1
ATOM 1801 C CA . LEU A 1 220 ? 20.546 -2.548 -25.672 1.00 77.50 220 LEU A CA 1
ATOM 1802 C C . LEU A 1 220 ? 20.497 -3.116 -24.261 1.00 77.50 220 LEU A C 1
ATOM 1804 O O . LEU A 1 220 ? 21.454 -3.738 -23.797 1.00 77.50 220 LEU A O 1
ATOM 1808 N N . TRP A 1 221 ? 19.399 -2.846 -23.576 1.00 74.06 221 TRP A N 1
ATOM 1809 C CA . TRP A 1 221 ? 19.069 -3.480 -22.314 1.00 74.06 221 TRP A CA 1
ATOM 1810 C C . TRP A 1 221 ? 18.033 -4.553 -22.593 1.00 74.06 221 TRP A C 1
ATOM 1812 O O . TRP A 1 221 ? 16.974 -4.257 -23.154 1.00 74.06 221 TRP A O 1
ATOM 1822 N N . HIS A 1 222 ? 18.353 -5.780 -22.196 1.00 75.88 222 HIS A N 1
ATOM 1823 C CA . HIS A 1 222 ? 17.480 -6.930 -22.387 1.00 75.88 222 HIS A CA 1
ATOM 1824 C C . HIS A 1 222 ? 16.778 -7.272 -21.068 1.00 75.88 222 HIS A C 1
ATOM 1826 O O . HIS A 1 222 ? 17.406 -7.124 -20.010 1.00 75.88 222 HIS A O 1
ATOM 1832 N N . PRO A 1 223 ? 15.518 -7.743 -21.115 1.00 70.75 223 PRO A N 1
ATOM 1833 C CA . PRO A 1 223 ? 14.853 -8.315 -19.956 1.00 70.75 223 PRO A CA 1
ATOM 1834 C C . PRO A 1 223 ? 15.672 -9.496 -19.434 1.00 70.75 223 PRO A C 1
ATOM 1836 O O . PRO A 1 223 ? 16.206 -10.289 -20.213 1.00 70.75 223 PRO A O 1
ATOM 1839 N N . ILE A 1 224 ? 15.780 -9.604 -18.118 1.00 73.62 224 ILE A N 1
ATOM 1840 C CA . ILE A 1 224 ? 16.327 -10.779 -17.448 1.00 73.62 224 ILE A CA 1
ATOM 1841 C C . ILE A 1 224 ? 15.142 -11.714 -17.192 1.00 73.62 224 ILE A C 1
ATOM 1843 O O . ILE A 1 224 ? 14.223 -11.333 -16.467 1.00 73.62 224 ILE A O 1
ATOM 1847 N N . GLU A 1 225 ? 15.146 -12.889 -17.830 1.00 68.38 225 GLU A N 1
ATOM 1848 C CA . GLU A 1 225 ? 14.173 -13.968 -17.570 1.00 68.38 225 GLU A CA 1
ATOM 1849 C C . GLU A 1 225 ? 14.347 -14.597 -16.180 1.00 68.38 225 GLU A C 1
ATOM 1851 O O . GLU A 1 225 ? 15.509 -14.753 -15.729 1.00 68.38 225 GLU A O 1
#

Sequence (225 aa):
MKKSKKIVFYSLILTILVVAGIAIWFSTLEKWEPPVKPKSVPQDAIWAGGYDGGCFFLLQSEYSDTSRFTVYEEHKGDIWYDGYFYCDKNDFKQIAELDWRDLVTCYNGLNVFMKNPYDGKREIVWHKVMPANIPDPNEVYWVEGDNGGWFFLMKSTYSDTSHFVIYEGNTGEILHDGLFSCGKKDFECIAESEWSNLLKQYNGQEIVMTNPEDKSRHILWHPIE

Foldseek 3Di:
DVVVVVVVVVVVVVVVVVVVVVVVVVVVPPDDDQADAAPLADPQWAWAEDPVGAWTWDFPDDALFKTWIFTAHRPHRHTLDTGMWGFDNVQRVQPPVDDQRQFFHHDDSFWTWGQRPPPSPDTTTTGGDDLVCDPDPLQWAWEQEPVRWTWTWHWDDDFFKTFTFTAGNPPRDTLDTAIWGLPDPVPGDPDSNCQNVFFYYDHSAWTWGQDPVHNVDITTIGGDD

Radius of gyration: 26.45 Å; chains: 1; bounding box: 60×41×91 Å

Secondary structure (DSSP, 8-state):
-HHHHHHHHHHHHHHHHHHHHHHHHHHT---PPPPPPPTTS-TTPEEEEETTEEEEEEEEEEETTEEEEEEEETTT--EEEEEEEEE-HHHHTTTTTS-GGGTEEEE-SSEEEEE-TTTSSSEEEEEE--TT--S-TTSEEEEEBTTS-EEEEEEEEETTEEEEEEEETTT--EEEEEEEE-S-GGGTT--GGGHHHHEEEE-SS-EEEE-SS-TT-EEEEEE--